Protein AF-A0A6A4HC72-F1 (afdb_monomer_lite)

Secondary structure (DSSP, 8-state):
-HHHHHHHHHHHHHHHHHHHHHHSTT-HHHHHHHHHHHHHHHHHHHHHHHHHHHHHHHHHHHHHHHHH---HHHHHHHHHHHHHHHHHHHHHHHHHTSTTTTTTHHHHHHHHHHHHHHHHHHHHHHHHHHHHHHHHHHHHH-TTS-----HHHHHHHHHHHHHHHHHHHHHHHHHHHHHHTSTT--TTHHHHHHHHHHHHHHHHHHHHHHHHHHHHHHHHHHHHHHHHHHHHHHHHTT-

Sequence (239 aa):
MMMITDCASLLLNVQYTALLQQSFGADEAIGTIINESKSDLWDMAENWANILSVLINDSIVAWRAWIIWKNKFSHYILLGLSIGNIVLNIGVSIAHSTPKGLESLGIWDWLSLSWSLGLNASVTGIIVIRAWKHHCTVKMLNLNGRSQRTMAERVFVVLIESSGIFCLFQFLNLVFNILEMQPGSLGSFIDIMYHITGQLLGYAPALHTICVFLLAHMLQIVTDMELSFHFSDFSQGAI

Organism: NCBI:txid1447944

Radius of gyration: 24.26 Å; chains: 1; bounding box: 63×43×73 Å

Structure (mmCIF, N/CA/C/O backbone):
data_AF-A0A6A4HC72-F1
#
_entry.id   AF-A0A6A4HC72-F1
#
loop_
_atom_site.group_PDB
_atom_site.id
_atom_site.type_symbol
_atom_site.label_atom_id
_atom_site.label_alt_id
_atom_site.label_comp_id
_atom_site.label_asym_id
_atom_site.label_entity_id
_atom_site.label_seq_id
_atom_site.pdbx_PDB_ins_code
_atom_site.Cartn_x
_atom_site.Cartn_y
_atom_site.Cartn_z
_atom_site.occupancy
_atom_site.B_iso_or_equiv
_atom_site.auth_seq_id
_atom_site.auth_comp_id
_atom_site.auth_asym_id
_atom_site.auth_atom_id
_atom_site.pdbx_PDB_model_num
ATOM 1 N N . MET A 1 1 ? 22.820 -3.166 3.611 1.00 38.56 1 MET A N 1
ATOM 2 C CA . MET A 1 1 ? 24.095 -2.714 3.012 1.00 38.56 1 MET A CA 1
ATOM 3 C C . MET A 1 1 ? 23.928 -2.452 1.514 1.00 38.56 1 MET A C 1
ATOM 5 O O . MET A 1 1 ? 24.228 -1.342 1.117 1.00 38.56 1 MET A O 1
ATOM 9 N N . MET A 1 2 ? 23.319 -3.370 0.743 1.00 39.84 2 MET A N 1
ATOM 10 C CA . MET A 1 2 ? 23.011 -3.192 -0.697 1.00 39.84 2 MET A CA 1
ATOM 11 C C . MET A 1 2 ? 22.098 -1.987 -1.028 1.00 39.84 2 MET A C 1
ATOM 13 O O . MET A 1 2 ? 22.424 -1.184 -1.886 1.00 39.84 2 MET A O 1
ATOM 17 N N . MET A 1 3 ? 21.033 -1.770 -0.247 1.00 42.56 3 MET A N 1
ATOM 18 C CA . MET A 1 3 ? 20.120 -0.621 -0.405 1.00 42.56 3 MET A CA 1
ATOM 19 C C . MET A 1 3 ? 20.809 0.749 -0.235 1.00 42.56 3 MET A C 1
ATOM 21 O O . MET A 1 3 ? 20.419 1.731 -0.851 1.00 42.56 3 MET A O 1
ATOM 25 N N . ILE A 1 4 ? 21.853 0.822 0.601 1.00 43.06 4 ILE A N 1
ATOM 26 C CA . ILE A 1 4 ? 22.626 2.060 0.789 1.00 43.06 4 ILE A CA 1
ATOM 27 C C . ILE A 1 4 ? 23.550 2.274 -0.409 1.00 43.06 4 ILE A C 1
ATOM 29 O O . ILE A 1 4 ? 23.693 3.404 -0.855 1.00 43.06 4 ILE A O 1
ATOM 33 N N . THR A 1 5 ? 24.143 1.208 -0.952 1.00 47.00 5 THR A N 1
ATOM 34 C CA . THR A 1 5 ? 24.951 1.284 -2.176 1.00 47.00 5 THR A CA 1
ATOM 35 C C . THR A 1 5 ? 24.122 1.631 -3.409 1.00 47.00 5 THR A C 1
ATOM 37 O O . THR A 1 5 ? 24.620 2.383 -4.238 1.00 47.00 5 THR A O 1
ATOM 40 N N . ASP A 1 6 ? 22.864 1.195 -3.501 1.00 47.91 6 ASP A N 1
ATOM 41 C CA . ASP A 1 6 ? 21.985 1.504 -4.639 1.00 47.91 6 ASP A CA 1
ATOM 42 C C . ASP A 1 6 ? 21.447 2.942 -4.561 1.00 47.91 6 ASP A C 1
ATOM 44 O O . ASP A 1 6 ? 21.524 3.693 -5.528 1.00 47.91 6 ASP A O 1
ATOM 48 N N . CYS A 1 7 ? 21.039 3.408 -3.374 1.00 45.72 7 CYS A N 1
ATOM 49 C CA . CYS A 1 7 ? 20.696 4.821 -3.171 1.00 45.72 7 CYS A CA 1
ATOM 50 C C . CYS A 1 7 ? 21.909 5.753 -3.339 1.00 45.72 7 CYS A C 1
ATOM 52 O O . CYS A 1 7 ? 21.781 6.852 -3.877 1.00 45.72 7 CYS A O 1
ATOM 54 N N . ALA A 1 8 ? 23.094 5.332 -2.886 1.00 48.69 8 ALA A N 1
ATOM 55 C CA . ALA A 1 8 ? 24.324 6.099 -3.065 1.00 48.69 8 ALA A CA 1
ATOM 56 C C . ALA A 1 8 ? 24.766 6.129 -4.531 1.00 48.69 8 ALA A C 1
ATOM 58 O O . ALA A 1 8 ? 25.228 7.168 -4.988 1.00 48.69 8 ALA A O 1
ATOM 59 N N . SER A 1 9 ? 24.599 5.036 -5.279 1.00 56.75 9 SER A N 1
ATOM 60 C CA . SER A 1 9 ? 24.886 5.011 -6.717 1.00 56.75 9 SER A CA 1
ATOM 61 C C . SER A 1 9 ? 23.862 5.810 -7.520 1.00 56.75 9 SER A C 1
ATOM 63 O O . SER A 1 9 ? 24.263 6.485 -8.462 1.00 56.75 9 SER A O 1
ATOM 65 N N . LEU A 1 10 ? 22.594 5.863 -7.097 1.00 58.06 10 LEU A N 1
ATOM 66 C CA . LEU A 1 10 ? 21.586 6.766 -7.663 1.00 58.06 10 LEU A CA 1
ATOM 67 C C . LEU A 1 10 ? 21.967 8.242 -7.437 1.00 58.06 10 LEU A C 1
ATOM 69 O O . LEU A 1 10 ? 21.999 9.026 -8.380 1.00 58.06 10 LEU A O 1
ATOM 73 N N . LEU A 1 11 ? 22.340 8.617 -6.207 1.00 58.19 11 LEU A N 1
ATOM 74 C CA . LEU A 1 11 ? 22.787 9.980 -5.876 1.00 58.19 11 LEU A CA 1
ATOM 75 C C . LEU A 1 11 ? 24.085 10.367 -6.596 1.00 58.19 11 LEU A C 1
ATOM 77 O O . LEU A 1 11 ? 24.199 11.488 -7.095 1.00 58.19 11 LEU A O 1
ATOM 81 N N . LEU A 1 12 ? 25.044 9.441 -6.677 1.00 63.41 12 LEU A N 1
ATOM 82 C CA . LEU A 1 12 ? 26.301 9.640 -7.398 1.00 63.41 12 LEU A CA 1
ATOM 83 C C . LEU A 1 12 ? 26.067 9.767 -8.905 1.00 63.41 12 LEU A C 1
ATOM 85 O O . LEU A 1 12 ? 26.669 10.641 -9.518 1.00 63.41 12 LEU A O 1
ATOM 89 N N . ASN A 1 13 ? 25.166 8.980 -9.498 1.00 60.97 13 ASN A N 1
ATOM 90 C CA . ASN A 1 13 ? 24.831 9.084 -10.920 1.00 60.97 13 ASN A CA 1
ATOM 91 C C . ASN A 1 13 ? 24.039 10.356 -11.251 1.00 60.97 13 ASN A C 1
ATOM 93 O O . ASN A 1 13 ? 24.294 10.982 -12.279 1.00 60.97 13 ASN A O 1
ATOM 97 N N . VAL A 1 14 ? 23.133 10.800 -10.374 1.00 61.72 14 VAL A N 1
ATOM 98 C CA . VAL A 1 14 ? 22.422 12.083 -10.530 1.00 61.72 14 VAL A CA 1
ATOM 99 C C . VAL A 1 14 ? 23.396 13.261 -10.437 1.00 61.72 14 VAL A C 1
ATOM 101 O O . VAL A 1 14 ? 23.340 14.174 -11.260 1.00 61.72 14 VAL A O 1
ATOM 104 N N . GLN A 1 15 ? 24.339 13.237 -9.488 1.00 67.50 15 GLN A N 1
ATOM 105 C CA . GLN A 1 15 ? 25.405 14.244 -9.437 1.00 67.50 15 GLN A CA 1
ATOM 106 C C . GLN A 1 15 ? 26.322 14.174 -10.661 1.00 67.50 15 GLN A C 1
ATOM 108 O O . GLN A 1 15 ? 26.663 15.211 -11.223 1.00 67.50 15 GLN A O 1
ATOM 113 N N . TYR A 1 16 ? 26.702 12.977 -11.104 1.00 65.38 16 TYR A N 1
ATOM 114 C CA . TYR A 1 16 ? 27.597 12.781 -12.243 1.00 65.38 16 TYR A CA 1
ATOM 115 C C . TYR A 1 16 ? 26.981 13.267 -13.564 1.00 65.38 16 TYR A C 1
ATOM 117 O O . TYR A 1 16 ? 27.631 13.990 -14.316 1.00 65.38 16 TYR A O 1
ATOM 125 N N . THR A 1 17 ? 25.705 12.963 -13.815 1.00 61.78 17 THR A N 1
ATOM 126 C CA . THR A 1 17 ? 24.967 13.449 -14.997 1.00 61.78 17 THR A CA 1
ATOM 127 C C . THR A 1 17 ? 24.719 14.958 -14.950 1.00 61.78 17 THR A C 1
ATOM 129 O O . THR A 1 17 ? 24.808 15.625 -15.983 1.00 61.78 17 THR A O 1
ATOM 132 N N . ALA A 1 18 ? 24.477 15.533 -13.766 1.00 64.81 18 ALA A N 1
ATOM 133 C CA . ALA A 1 18 ? 24.385 16.984 -13.592 1.00 64.81 18 ALA A CA 1
ATOM 134 C C . ALA A 1 18 ? 25.727 17.688 -13.875 1.00 64.81 18 ALA A C 1
ATOM 136 O O . ALA A 1 18 ? 25.746 18.728 -14.535 1.00 64.81 18 ALA A O 1
ATOM 137 N N . LEU A 1 19 ? 26.846 17.100 -13.435 1.00 64.69 19 LEU A N 1
ATOM 138 C CA . LEU A 1 19 ? 28.196 17.618 -13.680 1.00 64.69 19 LEU A CA 1
ATOM 139 C C . LEU A 1 19 ? 28.610 17.497 -15.154 1.00 64.69 19 LEU A C 1
ATOM 141 O O . LEU A 1 19 ? 29.154 18.452 -15.707 1.00 64.69 19 LEU A O 1
ATOM 145 N N . LEU A 1 20 ? 28.301 16.375 -15.813 1.00 62.91 20 LEU A N 1
ATOM 146 C CA . LEU A 1 20 ? 28.554 16.182 -17.247 1.00 62.91 20 LEU A CA 1
ATOM 147 C C . LEU A 1 20 ? 27.776 17.179 -18.113 1.00 62.91 20 LEU A C 1
ATOM 149 O O . LEU A 1 20 ? 28.329 17.737 -19.060 1.00 62.91 20 LEU A O 1
ATOM 153 N N . GLN A 1 21 ? 26.517 17.457 -17.763 1.00 63.50 21 GLN A N 1
ATOM 154 C CA . GLN A 1 21 ? 25.700 18.436 -18.483 1.00 63.50 21 GLN A CA 1
ATOM 155 C C . GLN A 1 21 ? 26.207 19.875 -18.307 1.00 63.50 21 GLN A C 1
ATOM 157 O O . GLN A 1 21 ? 26.033 20.701 -19.201 1.00 63.50 21 GLN A O 1
ATOM 162 N N . GLN A 1 22 ? 26.859 20.174 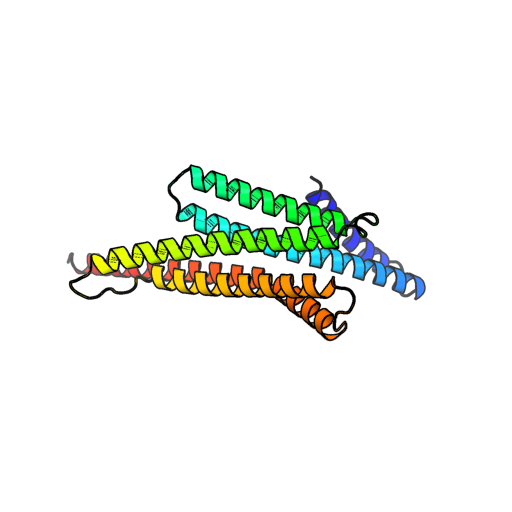-17.181 1.00 65.62 22 GLN A N 1
ATOM 163 C CA . GLN A 1 22 ? 27.477 21.475 -16.938 1.00 65.62 22 GLN A CA 1
ATOM 164 C C . GLN A 1 22 ? 28.832 21.631 -17.651 1.00 65.62 22 GLN A C 1
ATOM 166 O O . GLN A 1 22 ? 29.192 22.754 -18.005 1.00 65.62 22 GLN A O 1
ATOM 171 N N . SER A 1 23 ? 29.580 20.542 -17.883 1.00 63.31 23 SER A N 1
ATOM 172 C CA . SER A 1 23 ? 30.920 20.607 -18.490 1.00 63.31 23 SER A CA 1
ATOM 173 C C . SER A 1 23 ? 30.946 20.491 -20.019 1.00 63.31 23 SER A C 1
ATOM 175 O O . SER A 1 23 ? 31.864 21.029 -20.632 1.00 63.31 23 SER A O 1
ATOM 177 N N . PHE A 1 24 ? 29.981 19.806 -20.644 1.00 61.28 24 PHE A N 1
ATOM 178 C CA . PHE A 1 24 ? 30.022 19.445 -22.075 1.00 61.28 24 PHE A CA 1
ATOM 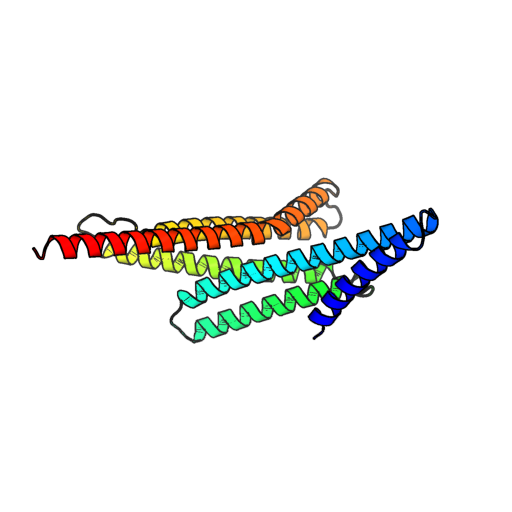179 C C . PHE A 1 24 ? 28.941 20.122 -22.928 1.00 61.28 24 PHE A C 1
ATOM 181 O O . PHE A 1 24 ? 28.318 19.468 -23.752 1.00 61.28 24 PHE A O 1
ATOM 188 N N . GLY A 1 25 ? 28.702 21.424 -22.742 1.00 59.44 25 GLY A N 1
ATOM 189 C CA . GLY A 1 25 ? 27.678 22.182 -23.477 1.00 59.44 25 GLY A CA 1
ATOM 190 C C . GLY A 1 25 ? 27.381 21.686 -24.909 1.00 59.44 25 GLY A C 1
ATOM 191 O O . GLY A 1 25 ? 28.233 21.775 -25.783 1.00 59.44 25 GLY A O 1
ATOM 192 N N . ALA A 1 26 ? 26.151 21.192 -25.098 1.00 57.03 26 ALA A N 1
ATOM 193 C CA . ALA A 1 26 ? 25.428 20.989 -26.360 1.00 57.03 26 ALA A CA 1
ATOM 194 C C . ALA A 1 26 ? 26.160 20.288 -27.530 1.00 57.03 26 ALA A C 1
ATOM 196 O O . ALA A 1 26 ? 26.021 20.722 -28.671 1.00 57.03 26 ALA A O 1
ATOM 197 N N . ASP A 1 27 ? 26.874 19.185 -27.291 1.00 68.62 27 ASP A N 1
ATOM 198 C CA . ASP A 1 27 ? 27.136 18.217 -28.369 1.00 68.62 27 ASP A CA 1
ATOM 199 C C . ASP A 1 27 ? 25.924 17.271 -28.493 1.00 68.62 27 ASP A C 1
ATOM 201 O O . ASP A 1 27 ? 25.535 16.645 -27.505 1.00 68.62 27 ASP A O 1
ATOM 205 N N . GLU A 1 28 ? 25.282 17.194 -29.665 1.00 65.56 28 GLU A N 1
ATOM 206 C CA . GLU A 1 28 ? 24.014 16.461 -29.862 1.00 65.56 28 GLU A CA 1
ATOM 207 C C . GLU A 1 28 ? 24.145 14.973 -29.513 1.00 65.56 28 GLU A C 1
ATOM 209 O O . GLU A 1 28 ? 23.268 14.420 -28.852 1.00 65.56 28 GLU A O 1
ATOM 214 N N . ALA A 1 29 ? 25.266 14.336 -29.868 1.00 64.75 29 ALA A N 1
ATOM 215 C CA . ALA A 1 29 ? 25.501 12.924 -29.565 1.00 64.75 29 ALA A CA 1
ATOM 216 C C . ALA A 1 29 ? 25.698 12.671 -28.058 1.00 64.75 29 ALA A C 1
ATOM 218 O O . ALA A 1 29 ? 25.216 11.675 -27.519 1.00 64.75 29 ALA A O 1
ATOM 219 N N . ILE A 1 30 ? 26.367 13.594 -27.360 1.00 65.06 30 ILE A N 1
ATOM 220 C CA . ILE A 1 30 ? 26.548 13.531 -25.902 1.00 65.06 30 ILE A CA 1
ATOM 221 C C . ILE A 1 30 ? 25.220 13.841 -25.200 1.00 65.06 30 ILE A C 1
ATOM 223 O O . ILE A 1 30 ? 24.887 13.210 -24.201 1.00 65.06 30 ILE A O 1
ATOM 227 N N . GLY A 1 31 ? 24.424 14.761 -25.752 1.00 66.50 31 GLY A N 1
ATOM 228 C CA . GLY A 1 31 ? 23.081 15.083 -25.279 1.00 66.50 31 GLY A CA 1
ATOM 229 C C . GLY A 1 31 ? 22.138 13.882 -25.317 1.00 66.50 31 GLY A C 1
ATOM 230 O O . GLY A 1 31 ? 21.431 13.647 -24.338 1.00 66.50 31 GLY A O 1
ATOM 231 N N . THR A 1 32 ? 22.164 13.083 -26.388 1.00 69.44 32 THR A N 1
ATOM 232 C CA . THR A 1 32 ? 21.356 11.855 -26.485 1.00 69.44 32 THR A CA 1
ATOM 233 C C . THR A 1 32 ? 21.766 10.824 -25.437 1.00 69.44 32 THR A C 1
ATOM 235 O O . THR A 1 32 ? 20.905 10.341 -24.709 1.00 69.44 32 THR A O 1
ATOM 238 N N . ILE A 1 33 ? 23.068 10.572 -25.268 1.00 69.62 33 ILE A N 1
ATOM 239 C CA . ILE A 1 33 ? 23.579 9.626 -24.257 1.00 69.62 33 ILE A CA 1
ATOM 240 C C . ILE A 1 33 ? 23.227 10.092 -22.835 1.00 69.62 33 ILE A C 1
ATOM 242 O O . ILE A 1 33 ? 22.828 9.290 -21.990 1.00 69.62 33 ILE A O 1
ATOM 246 N N . ILE A 1 34 ? 23.333 11.396 -22.554 1.00 68.75 34 ILE A N 1
ATOM 247 C CA . ILE A 1 34 ? 22.939 11.959 -21.256 1.00 68.75 34 ILE A CA 1
ATOM 248 C C . ILE A 1 34 ? 21.432 11.791 -21.031 1.00 68.75 34 ILE A C 1
ATOM 250 O O . ILE A 1 34 ? 21.029 11.431 -19.927 1.00 68.75 34 ILE A O 1
ATOM 254 N N . ASN A 1 35 ? 20.600 12.027 -22.045 1.00 71.50 35 ASN A N 1
ATOM 255 C CA . ASN A 1 35 ? 19.150 11.893 -21.917 1.00 71.50 35 ASN A CA 1
ATOM 256 C C . ASN A 1 35 ? 18.712 10.438 -21.709 1.00 71.50 35 ASN A C 1
ATOM 258 O O . ASN A 1 35 ? 17.892 10.204 -20.827 1.00 71.50 35 ASN A O 1
ATOM 262 N N . GLU A 1 36 ? 19.299 9.481 -22.433 1.00 72.25 36 GLU A N 1
ATOM 263 C CA . GLU A 1 36 ? 19.062 8.042 -22.226 1.00 72.25 36 GLU A CA 1
ATOM 264 C C . GLU A 1 36 ? 19.502 7.604 -20.820 1.00 72.25 36 GLU A C 1
ATOM 266 O O . GLU A 1 36 ? 18.748 6.973 -20.086 1.00 72.25 36 GLU A O 1
ATOM 271 N N . SER A 1 37 ? 20.682 8.044 -20.366 1.00 70.06 37 SER A N 1
ATOM 272 C CA . SER A 1 37 ? 21.125 7.745 -18.996 1.00 70.06 37 SER A CA 1
ATOM 273 C C . SER A 1 37 ? 20.208 8.353 -17.929 1.00 70.06 37 SER A C 1
ATOM 275 O O . SER A 1 37 ? 20.041 7.793 -16.849 1.00 70.06 37 SER A O 1
ATOM 277 N N . LYS A 1 38 ? 19.597 9.509 -18.216 1.00 68.94 38 LYS A N 1
ATOM 278 C CA . LYS A 1 38 ? 18.644 10.155 -17.314 1.00 68.94 38 LYS A CA 1
ATOM 279 C C . LYS A 1 38 ? 17.316 9.417 -17.273 1.00 68.94 38 LYS A C 1
ATOM 281 O O . LYS A 1 38 ? 16.787 9.290 -16.174 1.00 68.94 38 LYS A O 1
ATOM 286 N N . SER A 1 39 ? 16.778 8.966 -18.408 1.00 70.44 39 SER A N 1
ATOM 287 C CA . SER A 1 39 ? 15.533 8.188 -18.420 1.00 70.44 39 SER A CA 1
ATOM 288 C C . SER A 1 39 ? 15.679 6.913 -17.598 1.00 70.44 39 SER A C 1
ATOM 290 O O . SER A 1 39 ? 14.871 6.693 -16.704 1.00 70.44 39 SER A O 1
ATOM 292 N N . ASP A 1 40 ? 16.785 6.183 -17.761 1.00 69.69 40 ASP A N 1
ATOM 293 C CA . ASP A 1 40 ? 17.038 4.955 -16.996 1.00 69.69 40 ASP A CA 1
ATOM 294 C C . ASP A 1 40 ? 17.112 5.217 -15.479 1.00 69.69 40 ASP A C 1
ATOM 296 O O . ASP A 1 40 ? 16.620 4.434 -14.662 1.00 69.69 40 ASP A O 1
ATOM 300 N N . LEU A 1 41 ? 17.709 6.346 -15.076 1.00 68.69 41 LEU A N 1
ATOM 301 C CA . LEU A 1 41 ? 17.770 6.751 -13.668 1.00 68.69 41 LEU A CA 1
ATOM 302 C C . LEU A 1 41 ? 16.394 7.120 -13.105 1.00 68.69 41 LEU A C 1
ATOM 304 O O . LEU A 1 41 ? 16.118 6.811 -11.943 1.00 68.69 41 LEU A O 1
ATOM 308 N N . TRP A 1 42 ? 15.552 7.792 -13.892 1.00 72.12 42 TRP A N 1
ATOM 309 C CA . TRP A 1 42 ? 14.189 8.133 -13.485 1.00 72.12 42 TRP A CA 1
ATOM 310 C C . TRP A 1 42 ? 13.320 6.889 -13.346 1.00 72.12 42 TRP A C 1
ATOM 312 O O . TRP A 1 42 ? 12.651 6.760 -12.324 1.00 72.12 42 TRP A O 1
ATOM 322 N N . ASP A 1 43 ? 13.417 5.945 -14.280 1.00 68.94 43 ASP A N 1
ATOM 323 C CA . ASP A 1 43 ? 12.682 4.678 -14.230 1.00 68.94 43 ASP A CA 1
ATOM 324 C C . ASP A 1 43 ? 13.095 3.850 -13.005 1.00 68.94 43 ASP A C 1
ATOM 326 O O . ASP A 1 43 ? 12.257 3.316 -12.271 1.00 68.94 43 ASP A O 1
ATOM 330 N N . MET A 1 44 ? 14.398 3.812 -12.702 1.00 67.94 44 MET A N 1
ATOM 331 C CA . MET A 1 44 ? 14.904 3.169 -11.491 1.00 67.94 44 MET A CA 1
ATOM 332 C C . MET A 1 44 ? 14.376 3.861 -10.225 1.00 67.94 44 MET A C 1
ATOM 334 O O . MET A 1 44 ? 13.909 3.189 -9.302 1.00 67.94 44 MET A O 1
ATOM 338 N N . ALA A 1 45 ? 14.428 5.194 -10.164 1.00 68.75 45 ALA A N 1
ATOM 339 C CA . ALA A 1 45 ? 13.946 5.962 -9.017 1.00 68.75 45 ALA A CA 1
ATOM 340 C C . ALA A 1 45 ? 12.433 5.794 -8.797 1.00 68.75 45 ALA A C 1
ATOM 342 O O . ALA A 1 45 ? 11.999 5.622 -7.655 1.00 68.75 45 ALA A O 1
ATOM 343 N N . GLU A 1 46 ? 11.644 5.806 -9.871 1.00 71.00 46 GLU A N 1
ATOM 344 C CA . GLU A 1 46 ? 10.198 5.583 -9.846 1.00 71.00 46 GLU A CA 1
ATOM 345 C C . GLU A 1 46 ? 9.866 4.181 -9.328 1.00 71.00 46 GLU A C 1
ATOM 347 O O . GLU A 1 46 ? 9.059 4.038 -8.404 1.00 71.00 46 GLU A O 1
ATOM 352 N N . ASN A 1 47 ? 10.552 3.152 -9.832 1.00 70.75 47 ASN A N 1
ATOM 353 C CA . ASN A 1 47 ? 10.360 1.779 -9.373 1.00 70.75 47 ASN A CA 1
ATOM 354 C C . ASN A 1 47 ? 10.616 1.641 -7.860 1.00 70.75 47 ASN A C 1
ATOM 356 O O . ASN A 1 47 ? 9.787 1.112 -7.115 1.00 70.75 47 ASN A O 1
ATOM 360 N N . TRP A 1 48 ? 11.728 2.195 -7.366 1.00 71.81 48 TRP A N 1
ATOM 361 C CA . TRP A 1 48 ? 12.045 2.173 -5.935 1.00 71.81 48 TRP A CA 1
ATOM 362 C C . TRP A 1 48 ? 11.046 2.964 -5.087 1.00 71.81 48 TRP A C 1
ATOM 364 O O . TRP A 1 48 ? 10.663 2.503 -4.008 1.00 71.81 48 TRP A O 1
ATOM 374 N N . ALA A 1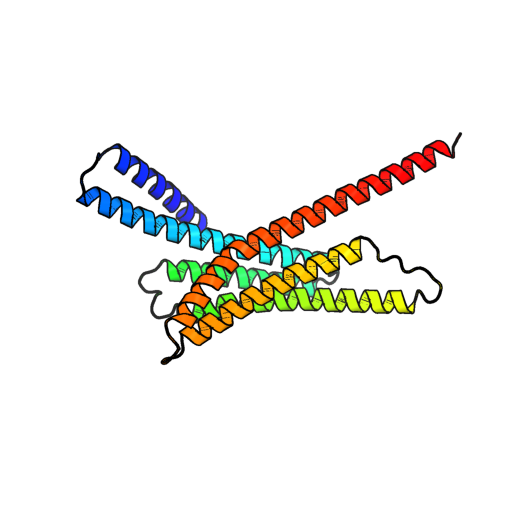 49 ? 10.602 4.131 -5.555 1.00 71.31 49 ALA A N 1
ATOM 375 C CA . ALA A 1 49 ? 9.595 4.930 -4.864 1.00 71.31 49 ALA A CA 1
ATOM 376 C C . ALA A 1 49 ? 8.261 4.175 -4.732 1.00 71.31 49 ALA A C 1
ATOM 378 O O . ALA A 1 49 ? 7.650 4.183 -3.656 1.00 71.31 49 ALA A O 1
ATOM 379 N N . ASN A 1 50 ? 7.847 3.464 -5.783 1.00 68.44 50 ASN A N 1
ATOM 380 C CA . ASN A 1 50 ? 6.645 2.631 -5.777 1.00 68.44 50 ASN A CA 1
ATOM 381 C C . ASN A 1 50 ? 6.770 1.478 -4.770 1.00 68.44 50 ASN A C 1
ATOM 383 O O . ASN A 1 50 ? 5.888 1.294 -3.927 1.00 68.44 50 ASN A O 1
ATOM 387 N N . ILE A 1 51 ? 7.899 0.764 -4.768 1.00 71.38 51 ILE A N 1
ATOM 388 C CA . ILE A 1 51 ? 8.155 -0.333 -3.821 1.00 71.38 51 ILE A CA 1
ATOM 389 C C . ILE A 1 51 ? 8.123 0.165 -2.374 1.00 71.38 51 ILE A C 1
ATOM 391 O O . ILE A 1 51 ? 7.460 -0.429 -1.524 1.00 71.38 51 ILE A O 1
ATOM 395 N N . LEU A 1 52 ? 8.813 1.268 -2.074 1.00 75.00 52 LEU A N 1
ATOM 396 C CA . LEU A 1 52 ? 8.826 1.839 -0.726 1.00 75.00 52 LEU A CA 1
ATOM 397 C C . LEU A 1 52 ? 7.422 2.250 -0.278 1.00 75.00 52 LEU A C 1
ATOM 399 O O . LEU A 1 52 ? 7.050 1.997 0.868 1.00 75.00 52 LEU A O 1
ATOM 403 N N . SER A 1 53 ? 6.626 2.821 -1.180 1.00 73.94 53 SER A N 1
ATOM 404 C CA . SER A 1 53 ? 5.241 3.209 -0.900 1.00 73.94 53 SER A CA 1
ATOM 405 C C . SER A 1 53 ? 4.370 1.996 -0.556 1.00 73.94 53 SER A C 1
ATOM 407 O O . SER A 1 53 ? 3.617 2.038 0.422 1.00 73.94 53 SER A O 1
ATOM 409 N N . VAL A 1 54 ? 4.520 0.887 -1.286 1.00 71.69 54 VAL A N 1
ATOM 410 C CA . VAL A 1 54 ? 3.838 -0.385 -0.986 1.00 71.69 54 VAL A CA 1
ATOM 411 C C . VAL A 1 54 ? 4.305 -0.965 0.354 1.00 71.69 54 VAL A C 1
ATOM 413 O O . VAL A 1 54 ? 3.477 -1.345 1.181 1.00 71.69 54 VAL A O 1
ATOM 416 N N . LEU A 1 55 ? 5.611 -0.973 0.635 1.00 75.38 55 LEU A N 1
ATOM 417 C CA . LEU A 1 55 ? 6.147 -1.493 1.900 1.00 75.38 55 LEU A CA 1
ATOM 418 C C . LEU A 1 55 ? 5.684 -0.685 3.117 1.00 75.38 55 LEU A C 1
ATOM 420 O O . LEU A 1 55 ? 5.366 -1.267 4.158 1.00 75.38 55 LEU A O 1
ATOM 424 N N . ILE A 1 56 ? 5.631 0.645 3.002 1.00 76.25 56 ILE A N 1
ATOM 425 C CA . ILE A 1 56 ? 5.115 1.527 4.056 1.00 76.25 56 ILE A CA 1
ATOM 426 C C . ILE A 1 56 ? 3.634 1.237 4.295 1.00 76.25 56 ILE A C 1
ATOM 428 O O . ILE A 1 56 ? 3.227 1.049 5.444 1.00 76.25 56 ILE A O 1
ATOM 432 N N . ASN A 1 57 ? 2.843 1.128 3.226 1.00 76.56 57 ASN A N 1
ATOM 433 C CA . ASN A 1 57 ? 1.433 0.768 3.318 1.00 76.56 57 ASN A CA 1
ATOM 434 C C . ASN A 1 57 ? 1.230 -0.575 4.040 1.00 76.56 57 ASN A C 1
ATOM 436 O O . ASN A 1 57 ? 0.475 -0.651 5.014 1.00 76.56 57 ASN A O 1
ATOM 440 N N . ASP A 1 58 ? 1.959 -1.611 3.634 1.00 73.94 58 ASP A N 1
ATOM 441 C CA . ASP A 1 58 ? 1.833 -2.956 4.202 1.00 73.94 58 ASP A CA 1
ATOM 442 C C . ASP A 1 58 ? 2.316 -2.993 5.665 1.00 73.94 58 ASP A C 1
ATOM 444 O O . ASP A 1 58 ? 1.751 -3.696 6.508 1.00 73.94 58 ASP A O 1
ATOM 448 N N . SER A 1 59 ? 3.295 -2.154 6.017 1.00 78.31 59 SER A N 1
ATOM 449 C CA . SER A 1 59 ? 3.745 -1.958 7.401 1.00 78.31 59 SER A CA 1
ATOM 450 C C . SER A 1 59 ? 2.672 -1.295 8.270 1.00 78.31 59 SER A C 1
ATOM 452 O O . SER A 1 59 ? 2.453 -1.717 9.407 1.00 78.31 59 SER A O 1
ATOM 454 N N . ILE A 1 60 ? 1.944 -0.305 7.741 1.00 77.19 60 ILE A N 1
ATOM 455 C CA . ILE A 1 60 ? 0.805 0.326 8.431 1.00 77.19 60 ILE A CA 1
ATOM 456 C C . ILE A 1 60 ? -0.321 -0.691 8.633 1.00 77.19 60 ILE A C 1
ATOM 458 O O . ILE A 1 60 ? -0.944 -0.741 9.694 1.00 77.19 60 ILE A O 1
ATOM 462 N N . VAL A 1 61 ? -0.597 -1.535 7.637 1.00 73.69 61 VAL A N 1
ATOM 463 C CA . VAL A 1 61 ? -1.565 -2.641 7.741 1.00 73.69 61 VAL A CA 1
ATOM 464 C C . VAL A 1 61 ? -1.159 -3.613 8.855 1.00 73.69 61 VAL A C 1
ATOM 466 O O . VAL A 1 61 ? -1.976 -3.924 9.728 1.00 73.69 61 VAL A O 1
ATOM 469 N N . ALA A 1 62 ? 0.107 -4.028 8.885 1.00 74.62 62 ALA A N 1
ATOM 470 C CA . ALA A 1 62 ? 0.635 -4.928 9.904 1.00 74.62 62 ALA A CA 1
ATOM 471 C C . ALA A 1 62 ? 0.579 -4.318 11.314 1.00 74.62 62 ALA A C 1
ATOM 473 O O . ALA A 1 62 ? 0.133 -4.971 12.263 1.00 74.62 62 ALA A O 1
ATOM 474 N N . TRP A 1 63 ? 0.951 -3.044 11.449 1.00 78.12 63 TRP A N 1
ATOM 475 C CA . TRP A 1 63 ? 0.867 -2.296 12.703 1.00 78.12 63 TRP A CA 1
ATOM 476 C C . TRP A 1 63 ? -0.568 -2.228 13.246 1.00 78.12 63 TRP A C 1
ATOM 478 O O . TRP A 1 63 ? -0.797 -2.454 14.437 1.00 78.12 63 TRP A O 1
ATOM 488 N N . ARG A 1 64 ? -1.563 -2.014 12.375 1.00 70.38 64 ARG A N 1
ATOM 489 C CA . ARG A 1 64 ? -2.986 -2.004 12.766 1.00 70.38 64 ARG A CA 1
ATOM 490 C C . ARG A 1 64 ? -3.425 -3.335 13.372 1.00 70.38 64 ARG A C 1
ATOM 492 O O . ARG A 1 64 ? -4.073 -3.365 14.419 1.00 70.38 64 ARG A O 1
ATOM 499 N N . ALA A 1 65 ? -3.051 -4.445 12.745 1.00 70.81 65 ALA A N 1
ATOM 500 C CA . ALA A 1 65 ? -3.372 -5.772 13.260 1.00 70.81 65 ALA A CA 1
ATOM 501 C C . ALA A 1 65 ? -2.626 -6.086 14.565 1.00 70.81 65 ALA A C 1
ATOM 503 O O . ALA A 1 65 ? -3.196 -6.700 15.472 1.00 70.81 65 ALA A O 1
ATOM 504 N N . TRP A 1 66 ? -1.388 -5.599 14.691 1.00 78.06 66 TRP A N 1
ATOM 505 C CA . TRP A 1 66 ? -0.571 -5.740 15.893 1.00 78.06 66 TRP A CA 1
ATOM 506 C C . TRP A 1 66 ? -1.240 -5.136 17.131 1.00 78.06 66 TRP A C 1
ATOM 508 O O . TRP A 1 66 ? -1.255 -5.774 18.183 1.00 78.06 66 TRP A O 1
ATOM 518 N N . ILE A 1 67 ? -1.829 -3.941 17.005 1.00 71.56 67 ILE A N 1
ATOM 519 C CA . ILE A 1 67 ? -2.528 -3.253 18.105 1.00 71.56 67 ILE A CA 1
ATOM 520 C C . ILE A 1 67 ? -3.791 -4.015 18.536 1.00 71.56 67 ILE A C 1
ATOM 522 O O . ILE A 1 67 ? -4.108 -4.092 19.723 1.00 71.56 67 ILE A O 1
ATOM 526 N N . ILE A 1 68 ? -4.522 -4.599 17.583 1.00 70.62 68 ILE A N 1
ATOM 527 C CA . ILE A 1 68 ? -5.797 -5.286 17.848 1.00 70.62 68 ILE A CA 1
ATOM 528 C C . ILE A 1 68 ? -5.578 -6.665 18.495 1.00 70.62 68 ILE A C 1
ATOM 530 O O . ILE A 1 68 ? -6.449 -7.185 19.209 1.00 70.62 68 ILE A O 1
ATOM 534 N N . TRP A 1 69 ? -4.439 -7.305 18.240 1.00 74.44 69 TRP A N 1
ATOM 535 C CA . TRP A 1 69 ? -4.146 -8.638 18.752 1.00 74.44 69 TRP A CA 1
ATOM 536 C C . TRP A 1 69 ? -3.356 -8.601 20.057 1.00 74.44 69 TRP A C 1
ATOM 538 O O . TRP A 1 69 ? -2.260 -8.071 20.144 1.00 74.44 69 TRP A O 1
ATOM 548 N N . LYS A 1 70 ? -3.910 -9.253 21.086 1.00 73.25 70 LYS A N 1
ATOM 549 C CA . LYS A 1 70 ? -3.240 -9.463 22.380 1.00 73.25 70 LYS A CA 1
ATOM 550 C C . LYS A 1 70 ? -2.449 -10.780 22.452 1.00 73.25 70 LYS A C 1
ATOM 552 O O . LYS A 1 70 ? -1.748 -11.009 23.430 1.00 73.25 70 LYS A O 1
ATOM 557 N N . ASN A 1 71 ? -2.589 -11.669 21.462 1.00 81.06 71 ASN A N 1
ATOM 558 C CA . ASN A 1 71 ? -1.971 -12.998 21.478 1.00 81.06 71 ASN A CA 1
ATOM 559 C C . ASN A 1 71 ? -0.618 -12.999 20.750 1.00 81.06 71 ASN A C 1
ATOM 561 O O . ASN A 1 71 ? -0.562 -12.672 19.566 1.00 81.06 71 ASN A O 1
ATOM 565 N N . LYS A 1 72 ? 0.426 -13.479 21.438 1.00 78.56 72 LYS A N 1
ATOM 566 C CA . LYS A 1 72 ? 1.805 -13.580 20.936 1.00 78.56 72 LYS A CA 1
ATOM 567 C C . LYS A 1 72 ? 1.922 -14.395 19.642 1.00 78.56 72 LYS A C 1
ATOM 569 O O . LYS A 1 72 ? 2.728 -14.058 18.787 1.00 78.56 72 LYS A O 1
ATOM 574 N N . PHE A 1 73 ? 1.109 -15.441 19.462 1.00 74.81 73 PHE A N 1
ATOM 575 C CA . PHE A 1 73 ? 1.153 -16.270 18.246 1.00 74.81 73 PHE A CA 1
ATOM 576 C C . PHE A 1 73 ? 0.785 -15.480 16.983 1.00 74.81 73 PHE A C 1
ATOM 578 O O . PHE A 1 73 ? 1.426 -15.609 15.943 1.00 74.81 73 PHE A O 1
ATOM 585 N N . SER A 1 74 ? -0.219 -14.611 17.084 1.00 74.81 74 SER A N 1
ATOM 586 C CA . SER A 1 74 ? -0.668 -13.804 15.952 1.00 74.81 74 SER A CA 1
ATOM 587 C C . SER A 1 74 ? 0.344 -12.707 15.598 1.00 74.81 74 SER A C 1
ATOM 589 O O . SER A 1 74 ? 0.470 -12.360 14.427 1.00 74.81 74 SER A O 1
ATOM 591 N N . HIS A 1 75 ? 1.121 -12.227 16.578 1.00 77.25 75 HIS A N 1
ATOM 592 C CA . HIS A 1 75 ? 2.268 -11.342 16.341 1.00 77.25 75 HIS A CA 1
ATOM 593 C C . HIS A 1 75 ? 3.375 -12.028 15.533 1.00 77.25 75 HIS A C 1
ATOM 595 O O . HIS A 1 75 ? 3.891 -11.422 14.600 1.00 77.25 75 HIS A O 1
ATOM 601 N N . TYR A 1 76 ? 3.701 -13.294 15.824 1.00 78.44 76 TYR A N 1
ATOM 602 C CA . TYR A 1 76 ? 4.693 -14.048 15.043 1.00 78.44 76 TYR A CA 1
ATOM 603 C C . TYR A 1 76 ? 4.241 -14.311 13.603 1.00 78.44 76 TYR A C 1
ATOM 605 O O . TYR A 1 76 ? 5.050 -14.183 12.687 1.00 78.44 76 TYR A O 1
ATOM 613 N N . ILE A 1 77 ? 2.959 -14.631 13.389 1.00 77.06 77 ILE A N 1
ATOM 614 C CA . ILE A 1 77 ? 2.403 -14.790 12.035 1.00 77.06 77 ILE A CA 1
ATOM 615 C C . ILE A 1 77 ? 2.499 -13.473 11.259 1.00 77.06 77 ILE A C 1
ATOM 617 O O . ILE A 1 77 ? 3.006 -13.473 10.143 1.00 77.06 77 ILE A O 1
ATOM 621 N N . LEU A 1 78 ? 2.070 -12.354 11.853 1.00 76.56 78 LEU A N 1
ATOM 622 C CA . LEU A 1 78 ? 2.192 -11.023 11.243 1.00 76.56 78 LEU A CA 1
ATOM 623 C C . LEU A 1 78 ? 3.633 -10.691 10.879 1.00 76.56 78 LEU A C 1
ATOM 625 O O . LEU A 1 78 ? 3.896 -10.251 9.768 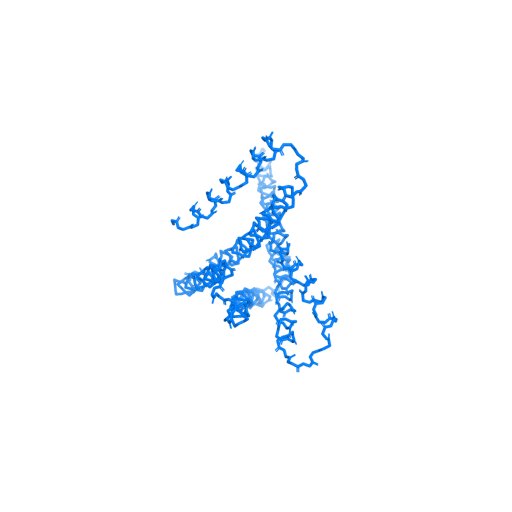1.00 76.56 78 LEU A O 1
ATOM 629 N N . LEU A 1 79 ? 4.561 -10.933 11.803 1.00 79.00 79 LEU A N 1
ATOM 630 C CA . LEU A 1 79 ? 5.973 -10.660 11.586 1.00 79.00 79 LEU A CA 1
ATOM 631 C C . LEU A 1 79 ? 6.527 -11.493 10.423 1.00 79.00 79 LEU A C 1
ATOM 633 O O . LEU A 1 79 ? 7.188 -10.945 9.546 1.00 79.00 79 LEU A O 1
ATOM 637 N N . GLY A 1 80 ? 6.228 -12.794 10.384 1.00 76.62 80 GLY A N 1
ATOM 638 C CA . GLY A 1 80 ? 6.654 -13.673 9.292 1.00 76.62 80 GLY A CA 1
ATOM 639 C C . GLY A 1 80 ? 6.079 -13.246 7.942 1.00 76.62 80 GLY A C 1
ATOM 640 O O . GLY A 1 80 ? 6.798 -13.202 6.946 1.00 76.62 80 GLY A O 1
ATOM 641 N N . LEU A 1 81 ? 4.806 -12.858 7.924 1.00 75.31 81 LEU A N 1
ATOM 642 C CA . LEU A 1 81 ? 4.118 -12.353 6.740 1.00 75.31 81 LEU A CA 1
ATOM 643 C C . LEU A 1 81 ? 4.724 -11.032 6.232 1.00 75.31 81 LEU A C 1
ATOM 645 O O . LEU A 1 81 ? 5.020 -10.922 5.042 1.00 75.31 81 LEU A O 1
ATOM 649 N N . SER A 1 82 ? 4.984 -10.066 7.119 1.00 75.50 82 SER A N 1
ATOM 650 C CA . SER A 1 82 ? 5.633 -8.794 6.772 1.00 75.50 82 SER A CA 1
ATOM 651 C C . SER A 1 82 ? 7.068 -8.987 6.282 1.00 75.50 82 SER A C 1
ATOM 653 O O . SER A 1 82 ? 7.459 -8.370 5.295 1.00 75.50 82 SER A O 1
ATOM 655 N N . ILE A 1 83 ? 7.847 -9.868 6.919 1.00 78.56 83 ILE A N 1
ATOM 656 C CA . ILE A 1 83 ? 9.211 -10.191 6.473 1.00 78.56 83 ILE A CA 1
ATOM 657 C C . ILE A 1 83 ? 9.178 -10.843 5.090 1.00 78.56 83 ILE A C 1
ATOM 659 O O . ILE A 1 83 ? 9.934 -10.433 4.213 1.00 78.56 83 ILE A O 1
ATOM 663 N N . GLY A 1 84 ? 8.285 -11.813 4.868 1.00 74.62 84 GLY A N 1
ATOM 664 C CA . GLY A 1 84 ? 8.121 -12.454 3.562 1.00 74.62 84 GLY A CA 1
ATOM 665 C C . GLY A 1 84 ? 7.793 -11.445 2.463 1.00 74.62 84 GLY A C 1
ATOM 666 O O . GLY A 1 84 ? 8.389 -11.485 1.391 1.00 74.62 84 GLY A O 1
ATOM 667 N N . ASN A 1 85 ? 6.924 -10.478 2.761 1.00 76.56 85 ASN A N 1
ATOM 668 C CA . ASN A 1 85 ? 6.582 -9.407 1.831 1.00 76.56 85 ASN A CA 1
ATOM 669 C C . ASN A 1 85 ? 7.777 -8.517 1.475 1.00 76.56 85 ASN A C 1
ATOM 671 O O . ASN A 1 85 ? 8.000 -8.221 0.305 1.00 76.56 85 ASN A O 1
ATOM 675 N N . ILE A 1 86 ? 8.564 -8.115 2.477 1.00 77.06 86 ILE A N 1
ATOM 676 C CA . ILE A 1 86 ? 9.772 -7.306 2.274 1.00 77.06 86 ILE A CA 1
ATOM 677 C C . ILE A 1 86 ? 10.771 -8.063 1.394 1.00 77.06 86 ILE A C 1
ATOM 679 O O . ILE A 1 86 ? 11.293 -7.504 0.433 1.00 77.06 86 ILE A O 1
ATOM 683 N N . VAL A 1 87 ? 11.009 -9.342 1.691 1.00 79.56 87 VAL A N 1
ATOM 684 C CA . VAL A 1 87 ? 11.949 -10.180 0.935 1.00 79.56 87 VAL A CA 1
ATOM 685 C C . VAL A 1 87 ? 11.509 -10.342 -0.520 1.00 79.56 87 VAL A C 1
ATOM 687 O O . VAL A 1 87 ? 12.343 -10.205 -1.412 1.00 79.56 87 VAL A O 1
ATOM 690 N N . LEU A 1 88 ? 10.219 -10.585 -0.773 1.00 77.31 88 LEU A N 1
ATOM 691 C CA . LEU A 1 88 ? 9.692 -10.746 -2.132 1.00 77.31 88 LEU A CA 1
ATOM 692 C C . LEU A 1 88 ? 9.776 -9.449 -2.946 1.00 77.31 88 LEU A C 1
ATOM 694 O O . LEU A 1 88 ? 10.284 -9.479 -4.063 1.00 77.31 88 LEU A O 1
ATOM 698 N N . ASN A 1 89 ? 9.353 -8.314 -2.382 1.00 73.56 89 ASN A N 1
ATOM 699 C CA . ASN A 1 89 ? 9.405 -7.022 -3.079 1.00 73.56 89 ASN A CA 1
ATOM 700 C C . ASN A 1 89 ? 10.848 -6.593 -3.395 1.00 73.56 89 ASN A C 1
ATOM 702 O O . ASN A 1 89 ? 11.136 -6.119 -4.492 1.00 73.56 89 ASN A O 1
ATOM 706 N N . ILE A 1 90 ? 11.783 -6.805 -2.461 1.00 74.88 90 ILE A N 1
ATOM 707 C CA . ILE A 1 90 ? 13.206 -6.515 -2.696 1.00 74.88 90 ILE A CA 1
ATOM 708 C C . ILE A 1 90 ? 13.789 -7.469 -3.746 1.00 74.88 90 ILE A C 1
ATOM 710 O O . ILE A 1 90 ? 14.528 -7.030 -4.625 1.00 74.88 90 ILE A O 1
ATOM 714 N N . GLY A 1 91 ? 13.458 -8.761 -3.675 1.00 73.25 91 GLY A N 1
ATOM 715 C CA . GLY A 1 91 ? 13.938 -9.764 -4.627 1.00 73.25 91 GLY A CA 1
ATOM 716 C C . GLY A 1 91 ? 13.529 -9.457 -6.068 1.00 73.25 91 GLY A C 1
ATOM 717 O O . GLY A 1 91 ? 14.366 -9.538 -6.965 1.00 73.25 91 GLY A O 1
ATOM 718 N N . VAL A 1 92 ? 12.279 -9.034 -6.274 1.00 71.00 92 VAL A N 1
ATOM 719 C CA . VAL A 1 92 ? 11.763 -8.604 -7.584 1.00 71.00 92 VAL A CA 1
ATOM 720 C C . VAL A 1 92 ? 12.499 -7.370 -8.106 1.00 71.00 92 VAL A C 1
ATOM 722 O O . VAL A 1 92 ? 12.949 -7.366 -9.248 1.00 71.00 92 VAL A O 1
ATOM 725 N N . SER A 1 93 ? 12.706 -6.357 -7.261 1.00 69.25 93 SER A N 1
A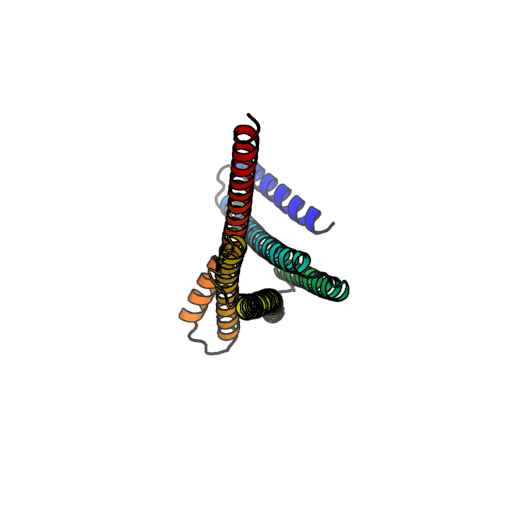TOM 726 C CA . SER A 1 93 ? 13.418 -5.127 -7.645 1.00 69.25 93 SER A CA 1
ATOM 727 C C . SER A 1 93 ? 14.849 -5.391 -8.124 1.00 69.25 93 SER A C 1
ATOM 729 O O . SER A 1 93 ? 15.312 -4.851 -9.134 1.00 69.25 93 SER A O 1
ATOM 731 N N . ILE A 1 94 ? 15.549 -6.286 -7.423 1.00 70.44 94 ILE A N 1
ATOM 732 C CA . ILE A 1 94 ? 16.905 -6.703 -7.790 1.00 70.44 94 ILE A CA 1
ATOM 733 C C . ILE A 1 94 ? 16.884 -7.465 -9.119 1.00 70.44 94 ILE A C 1
ATOM 735 O O . ILE A 1 94 ? 17.739 -7.226 -9.971 1.00 70.44 94 ILE A O 1
ATOM 739 N N . ALA A 1 95 ? 15.906 -8.353 -9.322 1.00 67.62 95 ALA A N 1
ATOM 740 C CA . ALA A 1 95 ? 15.764 -9.092 -10.573 1.00 67.62 95 ALA A CA 1
ATOM 741 C C . ALA A 1 95 ? 15.537 -8.151 -11.769 1.00 67.62 95 ALA A C 1
ATOM 743 O O . ALA A 1 95 ? 16.184 -8.334 -12.801 1.00 67.62 95 ALA A O 1
ATOM 744 N N . HIS A 1 96 ? 14.714 -7.110 -11.598 1.00 64.56 96 HIS A N 1
ATOM 745 C CA . HIS A 1 96 ? 14.452 -6.078 -12.611 1.00 64.56 96 HIS A CA 1
ATOM 746 C C . HIS A 1 96 ? 15.711 -5.278 -12.991 1.00 64.56 96 HIS A C 1
ATOM 748 O O . HIS A 1 96 ? 15.856 -4.837 -14.125 1.00 64.56 96 HIS A O 1
ATOM 754 N N . SER A 1 97 ? 16.657 -5.144 -12.057 1.00 63.19 97 SER A N 1
ATOM 755 C CA . SER A 1 97 ? 17.902 -4.387 -12.242 1.00 63.19 97 SER A CA 1
ATOM 756 C C . SER A 1 97 ? 19.034 -5.209 -12.883 1.00 63.19 97 SER A C 1
ATOM 758 O O . SER A 1 97 ? 20.137 -4.698 -13.078 1.00 63.19 97 SER A O 1
ATOM 760 N N . THR A 1 98 ? 18.809 -6.494 -13.194 1.00 61.88 98 THR A N 1
ATOM 761 C CA . THR A 1 98 ? 19.838 -7.374 -13.774 1.00 61.88 98 THR A CA 1
ATOM 762 C C . THR A 1 98 ? 19.476 -7.834 -15.191 1.00 61.88 98 THR A C 1
ATOM 764 O O . THR A 1 98 ? 18.397 -8.386 -15.398 1.00 61.88 98 THR A O 1
ATOM 767 N N . PRO A 1 99 ? 20.394 -7.743 -16.176 1.00 54.59 99 PRO A N 1
ATOM 768 C CA . PRO A 1 99 ? 20.104 -8.095 -17.573 1.00 54.59 99 PRO A CA 1
ATOM 769 C C . PRO A 1 99 ? 19.792 -9.586 -17.807 1.00 54.59 99 PRO A C 1
ATOM 771 O O . PRO A 1 99 ? 19.287 -9.948 -18.863 1.00 54.59 99 PRO A O 1
ATOM 774 N N . LYS A 1 100 ? 20.068 -10.463 -16.828 1.00 50.31 100 LYS A N 1
ATOM 775 C CA . LYS A 1 100 ? 19.706 -11.895 -16.854 1.00 50.31 100 LYS A CA 1
ATOM 776 C C . LYS A 1 100 ? 18.372 -12.210 -16.162 1.00 50.31 100 LYS A C 1
ATOM 778 O O . LYS A 1 100 ? 17.935 -13.354 -16.214 1.00 50.31 100 LYS A O 1
ATOM 783 N N . GLY A 1 101 ? 17.748 -11.235 -15.500 1.00 50.25 101 GLY A N 1
ATOM 784 C CA . GLY A 1 101 ? 16.462 -11.413 -14.824 1.00 50.25 101 GLY A CA 1
ATOM 785 C C . GLY A 1 101 ? 15.288 -11.533 -15.796 1.00 50.25 101 GLY A C 1
ATOM 786 O O . GLY A 1 101 ? 14.330 -12.237 -15.484 1.00 50.25 101 GLY A O 1
ATOM 787 N N . LEU A 1 102 ? 15.396 -10.922 -16.987 1.00 50.09 102 LEU A N 1
ATOM 788 C CA . LEU A 1 102 ? 14.283 -10.700 -17.919 1.00 50.09 102 LEU A CA 1
ATOM 789 C C . LEU A 1 102 ? 13.512 -11.957 -18.358 1.00 50.09 102 LEU A C 1
ATOM 791 O O . LEU A 1 102 ? 12.308 -11.865 -18.568 1.00 50.09 102 LEU A O 1
ATOM 795 N N . GLU A 1 103 ? 14.139 -13.135 -18.440 1.00 49.59 103 GLU A N 1
ATOM 796 C CA . GLU A 1 103 ? 13.438 -14.363 -18.867 1.00 49.59 103 GLU A CA 1
ATOM 797 C C . GLU A 1 103 ? 12.549 -14.986 -17.771 1.00 49.59 103 GLU A C 1
ATOM 799 O O . GLU A 1 103 ? 11.692 -15.816 -18.068 1.00 49.59 103 GLU A O 1
ATOM 804 N N . SER A 1 104 ? 12.709 -14.581 -16.504 1.00 51.03 104 SER A N 1
ATOM 805 C CA . SER A 1 104 ? 11.948 -15.109 -15.358 1.00 51.03 104 SER A CA 1
ATOM 806 C C . SER A 1 104 ? 11.021 -14.074 -14.700 1.00 51.03 104 SER A C 1
ATOM 808 O O . SER A 1 104 ? 10.297 -14.444 -13.770 1.00 51.03 104 SER A O 1
ATOM 810 N N . LEU A 1 105 ? 11.036 -12.806 -15.137 1.00 56.75 105 LEU A N 1
ATOM 811 C CA . LEU A 1 105 ? 10.399 -11.681 -14.428 1.00 56.75 105 LEU A CA 1
ATOM 812 C C . LEU A 1 105 ? 8.890 -11.828 -14.273 1.00 56.75 105 LEU A C 1
ATOM 814 O O . LEU A 1 105 ? 8.382 -11.639 -13.170 1.00 56.75 105 LEU A O 1
ATOM 818 N N . GLY A 1 106 ? 8.200 -12.280 -15.326 1.00 61.41 106 GLY A N 1
ATOM 819 C CA . GLY A 1 106 ? 6.744 -12.392 -15.295 1.00 61.41 106 GLY A CA 1
ATOM 820 C C . GLY A 1 106 ? 6.253 -13.193 -14.091 1.00 61.41 106 GLY A C 1
ATOM 821 O O . GLY A 1 106 ? 5.314 -12.776 -13.423 1.00 61.41 106 GLY A O 1
ATOM 822 N N . ILE A 1 107 ? 6.944 -14.288 -13.737 1.00 65.88 107 ILE A N 1
ATOM 823 C CA . ILE A 1 107 ? 6.521 -15.158 -12.635 1.00 65.88 107 ILE A CA 1
ATOM 824 C C . ILE A 1 107 ? 6.683 -14.493 -11.260 1.00 65.88 107 ILE A C 1
ATOM 826 O O . ILE A 1 107 ? 5.857 -14.677 -10.367 1.00 65.88 107 ILE A O 1
ATOM 830 N N . TRP A 1 108 ? 7.755 -13.731 -11.072 1.00 65.69 108 TRP A N 1
ATOM 831 C CA . TRP A 1 108 ? 8.062 -13.105 -9.787 1.00 65.69 108 TRP A CA 1
ATOM 832 C C . TRP A 1 108 ? 7.237 -11.839 -9.544 1.00 65.69 108 TRP A C 1
ATOM 834 O O . TRP A 1 108 ? 6.840 -11.587 -8.402 1.00 65.69 108 TRP A O 1
ATOM 844 N N . ASP A 1 109 ? 6.908 -11.103 -10.604 1.00 66.00 109 ASP A N 1
ATOM 845 C CA . ASP A 1 109 ? 6.068 -9.907 -10.534 1.00 66.00 109 ASP A CA 1
ATOM 846 C C . ASP A 1 109 ? 4.650 -10.264 -10.065 1.00 66.00 109 ASP A C 1
ATOM 848 O O . ASP A 1 109 ? 4.174 -9.710 -9.069 1.00 66.00 109 ASP A O 1
ATOM 852 N N . TRP A 1 110 ? 4.003 -11.274 -10.669 1.00 69.12 110 TRP A N 1
ATOM 853 C CA . TRP A 1 110 ? 2.669 -11.696 -10.214 1.00 69.12 110 TRP A CA 1
ATOM 854 C C . TRP A 1 110 ? 2.705 -12.321 -8.819 1.00 69.12 110 TRP A C 1
ATOM 856 O O . TRP A 1 110 ? 1.759 -12.142 -8.049 1.00 69.12 110 TRP A O 1
ATOM 866 N N . LEU A 1 111 ? 3.776 -13.042 -8.466 1.00 73.06 111 LEU A N 1
ATOM 867 C CA . LEU A 1 111 ? 3.902 -13.691 -7.162 1.00 73.06 111 LEU A CA 1
ATOM 868 C C . LEU A 1 111 ? 4.047 -12.659 -6.037 1.00 73.06 111 LEU A C 1
ATOM 870 O O . LEU A 1 111 ? 3.389 -12.789 -5.004 1.00 73.06 111 LEU A O 1
ATOM 874 N N . SER A 1 112 ? 4.867 -11.623 -6.236 1.00 70.62 112 SER A N 1
ATOM 875 C CA . SER A 1 112 ? 5.036 -10.542 -5.256 1.00 70.62 112 SER A CA 1
ATOM 876 C C . SER A 1 112 ? 3.750 -9.735 -5.076 1.00 70.62 112 SER A C 1
ATOM 878 O O . SER A 1 112 ? 3.319 -9.511 -3.940 1.00 70.62 112 SER A O 1
ATOM 880 N N . LEU A 1 113 ? 3.073 -9.408 -6.182 1.00 70.25 113 LEU A N 1
ATOM 881 C CA . LEU A 1 113 ? 1.792 -8.709 -6.178 1.00 70.25 113 LEU A CA 1
ATOM 882 C C . LEU A 1 113 ? 0.702 -9.545 -5.490 1.00 70.25 113 LEU A C 1
ATOM 884 O O . LEU A 1 113 ? -0.023 -9.042 -4.633 1.00 70.25 113 LEU A O 1
ATOM 888 N N . SER A 1 114 ? 0.624 -10.841 -5.806 1.00 73.38 114 SER A N 1
ATOM 889 C CA . SER A 1 114 ? -0.328 -11.780 -5.195 1.00 73.38 114 SER A CA 1
ATOM 890 C C . SER A 1 114 ? -0.077 -11.962 -3.703 1.00 73.38 114 SER A C 1
ATOM 892 O O . SER A 1 114 ? -1.026 -12.072 -2.925 1.00 73.38 114 SER A O 1
ATOM 894 N N . TRP A 1 115 ? 1.190 -11.982 -3.284 1.00 77.12 115 TRP A N 1
ATOM 895 C CA . TRP A 1 115 ? 1.554 -12.093 -1.877 1.00 77.12 115 TRP A CA 1
ATOM 896 C C . TRP A 1 115 ? 1.159 -10.835 -1.098 1.00 77.12 115 TRP A C 1
ATOM 898 O O . TRP A 1 115 ? 0.457 -10.953 -0.094 1.00 77.12 115 TRP A O 1
ATOM 908 N N . SER A 1 116 ? 1.519 -9.638 -1.580 1.00 73.44 116 SER A N 1
ATOM 909 C CA . SER A 1 116 ? 1.122 -8.363 -0.951 1.00 73.44 116 SER A CA 1
ATOM 910 C C . SER A 1 116 ? -0.404 -8.221 -0.884 1.00 73.44 116 SER A C 1
ATOM 912 O O . SER A 1 116 ? -0.955 -7.897 0.172 1.00 73.44 116 SER A O 1
ATOM 914 N N . LEU A 1 117 ? -1.114 -8.590 -1.956 1.00 73.31 117 LEU A N 1
ATOM 915 C CA . LEU A 1 117 ? -2.577 -8.616 -1.978 1.00 73.31 117 LEU A CA 1
ATOM 916 C C . LEU A 1 117 ? -3.141 -9.593 -0.949 1.00 73.31 117 LEU A C 1
ATOM 918 O O . LEU A 1 117 ? -4.041 -9.242 -0.186 1.00 73.31 117 LEU A O 1
ATOM 922 N N . GLY A 1 118 ? -2.603 -10.812 -0.892 1.00 74.75 118 GLY A N 1
ATOM 923 C CA . GLY A 1 118 ? -3.020 -11.829 0.068 1.00 74.75 118 GLY A CA 1
ATOM 924 C C . GLY A 1 118 ? -2.855 -11.358 1.510 1.00 74.75 118 GLY A C 1
ATOM 925 O O . GLY A 1 118 ? -3.745 -11.576 2.337 1.00 74.75 118 GLY A O 1
ATOM 926 N N . LEU A 1 119 ? -1.764 -10.653 1.810 1.00 73.62 119 LEU A N 1
ATOM 927 C CA . LEU A 1 119 ? -1.523 -10.051 3.119 1.00 73.62 119 LEU A CA 1
ATOM 928 C C . LEU A 1 119 ? -2.520 -8.953 3.447 1.00 73.62 119 LEU A C 1
ATOM 930 O O . LEU A 1 119 ? -3.171 -9.012 4.494 1.00 73.62 119 LEU A O 1
ATOM 934 N N . ASN A 1 120 ? -2.670 -7.984 2.549 1.00 72.38 120 ASN A N 1
ATOM 935 C CA . ASN A 1 120 ? -3.572 -6.861 2.754 1.00 72.38 120 ASN A CA 1
ATOM 936 C C . ASN A 1 120 ? -5.021 -7.326 2.896 1.00 72.38 120 ASN A C 1
ATOM 938 O O . ASN A 1 120 ? -5.705 -6.922 3.841 1.00 72.38 120 ASN A O 1
ATOM 942 N N . ALA A 1 121 ? -5.469 -8.247 2.042 1.00 74.56 121 ALA A N 1
ATOM 943 C CA . ALA A 1 121 ? -6.803 -8.831 2.110 1.00 74.56 121 ALA A CA 1
ATOM 944 C C . ALA A 1 121 ? -7.016 -9.647 3.394 1.00 74.56 121 ALA A C 1
ATOM 946 O O . ALA A 1 121 ? -8.036 -9.479 4.065 1.00 74.56 121 ALA A O 1
ATOM 947 N N . SER A 1 122 ? -6.052 -10.490 3.783 1.00 73.94 122 SER A N 1
ATOM 948 C CA . SER A 1 122 ? -6.162 -11.320 4.992 1.00 73.94 122 SER A CA 1
ATOM 949 C C . SER A 1 122 ? -6.217 -10.470 6.256 1.00 73.94 122 SER A C 1
ATOM 951 O O . SER A 1 122 ? -7.077 -10.679 7.114 1.00 73.94 122 SER A O 1
ATOM 953 N N . VAL A 1 123 ? -5.333 -9.477 6.372 1.00 72.06 123 VAL A N 1
ATOM 954 C CA . VAL A 1 123 ? -5.308 -8.585 7.532 1.00 72.06 123 VAL A CA 1
ATOM 955 C C . VAL A 1 123 ? -6.593 -7.763 7.603 1.00 72.06 123 VAL A C 1
ATOM 957 O O . VAL A 1 123 ? -7.238 -7.726 8.653 1.00 72.06 123 VAL A O 1
ATOM 960 N N . THR A 1 124 ? -7.015 -7.173 6.484 1.00 74.81 124 THR A N 1
ATOM 961 C CA . THR A 1 124 ? -8.243 -6.368 6.416 1.00 74.81 124 THR A CA 1
ATOM 962 C C . THR A 1 124 ? -9.470 -7.216 6.750 1.00 74.81 124 THR A C 1
ATOM 964 O O . THR A 1 124 ? -10.287 -6.818 7.582 1.00 74.81 124 THR A O 1
ATOM 967 N N . GLY A 1 125 ? -9.563 -8.432 6.206 1.00 74.62 125 GLY A N 1
ATOM 968 C CA . GLY A 1 125 ? -10.647 -9.370 6.491 1.00 74.62 125 GLY A CA 1
ATOM 969 C C . GLY A 1 125 ? -10.731 -9.747 7.970 1.00 74.62 125 GLY A C 1
ATOM 970 O O . GLY A 1 125 ? -11.816 -9.726 8.553 1.00 74.62 125 GLY A O 1
ATOM 971 N N . ILE A 1 126 ? -9.602 -10.024 8.630 1.00 74.19 126 ILE A N 1
ATOM 972 C CA . ILE A 1 126 ? -9.627 -10.369 10.059 1.00 74.19 126 ILE A CA 1
ATOM 973 C C . ILE A 1 126 ? -10.021 -9.162 10.921 1.00 74.19 126 ILE A C 1
ATOM 975 O O . ILE A 1 126 ? -10.753 -9.330 11.905 1.00 74.19 126 ILE A O 1
ATOM 979 N N . ILE A 1 127 ? -9.587 -7.952 10.556 1.00 71.81 127 ILE A N 1
ATOM 980 C CA . ILE A 1 127 ? -9.997 -6.714 11.235 1.00 71.81 127 ILE A CA 1
ATOM 981 C C . ILE A 1 127 ? -11.515 -6.535 11.125 1.00 71.81 127 ILE A C 1
ATOM 983 O O . ILE A 1 127 ? -12.174 -6.345 12.149 1.00 71.81 127 ILE A O 1
ATOM 987 N N . VAL A 1 128 ? -12.084 -6.696 9.925 1.00 75.44 128 VAL A N 1
ATOM 988 C CA . VAL A 1 128 ? -13.536 -6.627 9.684 1.00 75.44 128 VAL A CA 1
ATOM 989 C C . VAL A 1 128 ? -14.285 -7.667 10.512 1.00 75.44 128 VAL A C 1
ATOM 991 O O . VAL A 1 128 ? -15.235 -7.326 11.213 1.00 75.44 128 VAL A O 1
ATOM 994 N N . ILE A 1 129 ? -13.846 -8.929 10.495 1.00 77.19 129 ILE A N 1
ATOM 995 C CA . ILE A 1 129 ? -14.504 -10.013 11.240 1.00 77.19 129 ILE A CA 1
ATOM 996 C C . ILE A 1 129 ? -14.491 -9.726 12.745 1.00 77.19 129 ILE A C 1
ATOM 998 O O . ILE A 1 129 ? -15.480 -9.985 13.437 1.00 77.19 129 ILE A O 1
ATOM 1002 N N . ARG A 1 130 ? -13.389 -9.188 13.282 1.00 73.50 130 ARG A N 1
ATOM 1003 C CA . ARG A 1 130 ? -13.314 -8.817 14.702 1.00 73.50 130 ARG A CA 1
ATOM 1004 C C . ARG A 1 130 ? -14.181 -7.613 15.039 1.00 73.50 130 ARG A C 1
ATOM 1006 O O . ARG A 1 130 ? -14.872 -7.667 16.054 1.00 73.50 130 ARG A O 1
ATOM 1013 N N . ALA A 1 131 ? -14.172 -6.578 14.204 1.00 69.44 131 ALA A N 1
ATOM 1014 C CA . ALA A 1 131 ? -15.039 -5.416 14.369 1.00 69.44 131 ALA A CA 1
ATOM 1015 C C . ALA A 1 131 ? -16.517 -5.836 14.345 1.00 69.44 131 ALA A C 1
ATOM 1017 O O . ALA A 1 131 ? -17.281 -5.459 15.231 1.00 69.44 131 ALA A O 1
ATOM 1018 N N . TRP A 1 132 ? -16.891 -6.717 13.413 1.00 76.62 132 TRP A N 1
ATOM 1019 C CA . TRP A 1 132 ? -18.235 -7.279 13.314 1.00 76.62 132 TRP A CA 1
ATOM 1020 C C . TRP A 1 132 ? -18.618 -8.089 14.552 1.00 76.62 132 TRP A C 1
ATOM 1022 O O . TRP A 1 132 ? -19.679 -7.864 15.128 1.00 76.62 132 TRP A O 1
ATOM 1032 N N . LYS A 1 133 ? -17.744 -8.991 15.022 1.00 76.94 133 LYS A N 1
ATOM 1033 C CA . LYS A 1 133 ? -17.991 -9.761 16.253 1.00 76.94 133 LYS A CA 1
ATOM 1034 C C . LYS A 1 133 ? -18.160 -8.854 17.466 1.00 76.94 133 LYS A C 1
ATOM 1036 O O . LYS A 1 133 ? -19.076 -9.072 18.250 1.00 76.94 133 LYS A O 1
ATOM 1041 N N . HIS A 1 134 ? -17.315 -7.834 17.611 1.00 72.06 134 HIS A N 1
ATOM 1042 C CA . HIS A 1 134 ? -17.431 -6.874 18.705 1.00 72.06 134 HIS A CA 1
ATOM 1043 C C . HIS A 1 134 ? -18.754 -6.103 18.636 1.00 72.06 134 HIS A C 1
ATOM 1045 O O . HIS A 1 134 ? -19.475 -6.046 19.628 1.00 72.06 134 HIS A O 1
ATOM 1051 N N . HIS A 1 135 ? -19.120 -5.602 17.454 1.00 70.50 135 HIS A N 1
ATOM 1052 C CA . HIS A 1 135 ? -20.386 -4.910 17.230 1.00 70.50 135 HIS A CA 1
ATOM 1053 C C . HIS A 1 135 ? -21.596 -5.817 17.506 1.00 70.50 135 HIS A C 1
ATOM 1055 O O . HIS A 1 135 ? -22.544 -5.393 18.162 1.00 70.50 135 HIS A O 1
ATOM 1061 N N . CYS A 1 136 ? -21.564 -7.084 17.084 1.00 75.06 136 CYS A N 1
ATOM 1062 C CA . CYS A 1 136 ? -22.604 -8.063 17.408 1.00 75.06 136 CYS A CA 1
ATOM 1063 C C . CYS A 1 136 ? -22.729 -8.295 18.918 1.00 75.06 136 CYS A C 1
ATOM 1065 O O . CYS A 1 136 ? -23.844 -8.262 19.434 1.00 75.06 136 CYS A O 1
ATOM 1067 N N . THR A 1 137 ? -21.616 -8.477 19.633 1.00 73.94 137 THR A N 1
ATOM 1068 C CA . THR A 1 137 ? -21.625 -8.673 21.091 1.00 73.94 137 THR A CA 1
ATOM 1069 C C . THR A 1 137 ? -22.147 -7.436 21.821 1.00 73.94 137 THR A C 1
ATOM 1071 O O . THR A 1 137 ? -23.001 -7.557 22.694 1.00 73.94 137 THR A O 1
ATOM 1074 N N . VAL A 1 138 ? -21.697 -6.237 21.440 1.00 68.94 138 VAL A N 1
ATOM 1075 C CA . VAL A 1 138 ? -22.168 -4.974 22.033 1.00 68.94 138 VAL A CA 1
ATOM 1076 C C . VAL A 1 138 ? -23.649 -4.752 21.737 1.00 68.94 138 VAL A C 1
ATOM 1078 O O . VAL A 1 138 ? -24.397 -4.405 22.644 1.00 68.94 138 VAL A O 1
ATOM 1081 N N . LYS A 1 139 ? -24.109 -5.012 20.509 1.00 70.62 139 LYS A N 1
ATOM 1082 C CA . LYS A 1 139 ? -25.528 -4.920 20.132 1.00 70.62 139 LYS A CA 1
ATOM 1083 C C . LYS A 1 139 ? -26.402 -5.903 20.914 1.00 70.62 139 LYS A C 1
ATOM 1085 O O . LYS A 1 139 ? -27.524 -5.563 21.265 1.00 70.62 139 LYS A O 1
ATOM 1090 N N . MET A 1 140 ? -25.891 -7.102 21.192 1.00 68.31 140 MET A N 1
ATOM 1091 C CA . MET A 1 140 ? -26.601 -8.121 21.968 1.00 68.31 140 MET A CA 1
ATOM 1092 C C . MET A 1 140 ? -26.691 -7.761 23.461 1.00 68.31 140 MET A C 1
ATOM 1094 O O . MET A 1 140 ? -27.668 -8.117 24.111 1.00 68.31 140 MET A O 1
ATOM 1098 N N . LEU A 1 141 ? -25.709 -7.022 23.989 1.00 66.12 141 LEU A N 1
ATOM 1099 C CA . LEU A 1 141 ? -25.692 -6.536 25.374 1.00 66.12 141 LEU A CA 1
ATOM 1100 C C . LEU A 1 141 ? -26.455 -5.205 25.560 1.00 66.12 141 LEU A C 1
ATOM 1102 O O . LEU A 1 141 ? -27.036 -4.982 26.618 1.00 66.12 141 LEU A O 1
ATOM 1106 N N . ASN A 1 142 ? -26.518 -4.342 24.539 1.00 59.78 142 ASN A N 1
ATOM 1107 C CA . ASN A 1 142 ? -27.209 -3.040 24.559 1.00 59.78 142 ASN A CA 1
ATOM 1108 C C . ASN A 1 142 ? -28.687 -3.122 24.127 1.00 59.78 142 ASN A C 1
ATOM 1110 O O . ASN A 1 142 ? -29.153 -2.356 23.282 1.00 59.78 142 ASN A O 1
ATOM 1114 N N . LEU A 1 143 ? -29.460 -4.016 24.745 1.00 55.09 143 LEU A N 1
ATOM 1115 C CA . LEU A 1 143 ? -30.910 -4.118 24.521 1.00 55.09 143 LEU A CA 1
ATOM 1116 C C . LEU A 1 143 ? -31.724 -2.915 25.060 1.00 55.09 143 LEU A C 1
ATOM 1118 O O . LEU A 1 143 ? -32.916 -2.853 24.786 1.00 55.09 143 LEU A O 1
ATOM 1122 N N . ASN A 1 144 ? -31.117 -1.943 25.763 1.00 48.44 144 ASN A N 1
ATOM 1123 C CA . ASN A 1 144 ? -31.854 -0.901 26.502 1.00 48.44 144 ASN A CA 1
ATOM 1124 C C . ASN A 1 144 ? -31.516 0.575 26.195 1.00 48.44 144 ASN A C 1
ATOM 1126 O O . ASN A 1 144 ? -31.788 1.456 27.006 1.00 48.44 144 ASN A O 1
ATOM 1130 N N . GLY A 1 145 ? -31.040 0.883 24.988 1.00 52.50 145 GLY A N 1
ATOM 1131 C CA . GLY A 1 145 ? -31.170 2.241 24.441 1.00 52.50 145 GLY A CA 1
ATOM 1132 C C . GLY A 1 145 ? -29.860 2.984 24.181 1.00 52.50 145 GLY A C 1
ATOM 1133 O O . GLY A 1 145 ? -28.942 3.003 24.990 1.00 52.50 145 GLY A O 1
ATOM 1134 N N . ARG A 1 146 ? -29.827 3.624 23.003 1.00 50.62 146 ARG A N 1
ATOM 1135 C CA . ARG A 1 146 ? -28.760 4.486 22.464 1.00 50.62 146 ARG A CA 1
ATOM 1136 C C . ARG A 1 146 ? -27.371 3.841 22.404 1.00 50.62 146 ARG A C 1
ATOM 1138 O O . ARG A 1 146 ? -26.430 4.247 23.075 1.00 50.62 146 ARG A O 1
ATOM 1145 N N . SER A 1 147 ? -27.208 2.934 21.441 1.00 49.62 147 SER A N 1
ATOM 1146 C CA . SER A 1 147 ? -25.892 2.691 20.845 1.00 49.62 147 SER A CA 1
ATOM 1147 C C . SER A 1 147 ? -25.494 3.932 20.038 1.00 49.62 147 SER A C 1
ATOM 1149 O O . SER A 1 147 ? -25.830 4.072 18.862 1.00 49.62 147 SER A O 1
ATOM 1151 N N . GLN A 1 148 ? -24.836 4.893 20.687 1.00 53.97 148 GLN A N 1
ATOM 1152 C CA . GLN A 1 148 ? -24.041 5.861 19.947 1.00 53.97 148 GLN A CA 1
ATOM 1153 C C . GLN A 1 148 ? -22.839 5.101 19.393 1.00 53.97 148 GLN A C 1
ATOM 1155 O O . GLN A 1 148 ? -22.042 4.566 20.161 1.00 53.97 148 GLN A O 1
ATOM 1160 N N . ARG A 1 149 ? -22.735 5.009 18.063 1.00 57.19 149 ARG A N 1
ATOM 1161 C CA . ARG A 1 149 ? -21.501 4.552 17.417 1.00 57.19 149 ARG A CA 1
ATOM 1162 C C . ARG A 1 149 ? -20.360 5.401 17.950 1.00 57.19 149 ARG A C 1
ATOM 1164 O O . ARG A 1 149 ? -20.360 6.613 17.724 1.00 57.19 149 ARG A O 1
ATOM 1171 N N . THR A 1 150 ? -19.425 4.776 18.655 1.00 67.75 150 THR A N 1
ATOM 1172 C CA . THR A 1 150 ? -18.254 5.479 19.174 1.00 67.75 150 THR A CA 1
ATOM 1173 C C . THR A 1 150 ? -17.455 6.026 17.993 1.00 67.75 150 THR A C 1
ATOM 1175 O O . THR A 1 150 ? -17.441 5.440 16.906 1.00 67.75 150 THR A O 1
ATOM 1178 N N . MET A 1 151 ? -16.809 7.177 18.169 1.00 65.81 151 MET A N 1
ATOM 1179 C CA . MET A 1 151 ? -16.013 7.812 17.113 1.00 65.81 151 MET A CA 1
ATOM 1180 C C . MET A 1 151 ? -14.974 6.844 16.521 1.00 65.81 151 MET A C 1
ATOM 1182 O O . MET A 1 151 ? -14.791 6.791 15.305 1.00 65.81 151 MET A O 1
ATOM 1186 N N . ALA A 1 152 ? -14.391 5.995 17.374 1.00 63.31 152 ALA A N 1
ATOM 1187 C CA . ALA A 1 152 ? -13.494 4.916 16.980 1.00 63.31 152 ALA A CA 1
ATOM 1188 C C . ALA A 1 152 ? -14.124 3.953 15.956 1.00 63.31 152 ALA A C 1
ATOM 1190 O O . ALA A 1 152 ? -13.464 3.569 14.996 1.00 63.31 152 ALA A O 1
ATOM 1191 N N . GLU A 1 153 ? -15.404 3.595 16.097 1.00 67.69 153 GLU A N 1
ATOM 1192 C CA . GLU A 1 153 ? -16.099 2.705 15.157 1.00 67.69 153 GLU A CA 1
ATOM 1193 C C . GLU A 1 153 ? -16.232 3.337 13.765 1.00 67.69 153 GLU A C 1
ATOM 1195 O O . GLU A 1 153 ? -16.006 2.669 12.757 1.00 67.69 153 GLU A O 1
ATOM 1200 N N . ARG A 1 154 ? -16.530 4.642 13.693 1.00 71.44 154 ARG A N 1
ATOM 1201 C CA . ARG A 1 154 ? -16.597 5.373 12.414 1.00 71.44 154 ARG A CA 1
ATOM 1202 C C . ARG A 1 154 ? -15.231 5.433 11.731 1.00 71.44 154 ARG A C 1
ATOM 1204 O O . ARG A 1 154 ? -15.144 5.208 10.528 1.00 71.44 154 ARG A O 1
ATOM 1211 N N . VAL A 1 155 ? -14.178 5.678 12.510 1.00 71.62 155 VAL A N 1
ATOM 1212 C CA . VAL A 1 155 ? -12.786 5.672 12.038 1.00 71.62 155 VAL A CA 1
ATOM 1213 C C . VAL A 1 155 ? -12.415 4.302 11.475 1.00 71.62 155 VAL A C 1
ATOM 1215 O O . VAL A 1 155 ? -11.916 4.226 10.357 1.00 71.62 155 VAL A O 1
ATOM 1218 N N . PHE A 1 156 ? -12.719 3.211 12.184 1.00 71.25 156 PHE A N 1
ATOM 1219 C CA . PHE A 1 156 ? -12.453 1.859 11.687 1.00 71.25 156 PHE A CA 1
ATOM 1220 C C . PHE A 1 156 ? -13.181 1.555 10.376 1.00 71.25 156 PHE A C 1
ATOM 1222 O O . PHE A 1 156 ? -12.592 0.926 9.503 1.00 71.25 156 PHE A O 1
ATOM 1229 N N . VAL A 1 157 ? -14.426 2.010 10.213 1.00 75.19 157 VAL A N 1
ATOM 1230 C CA . VAL A 1 157 ? -15.193 1.799 8.974 1.00 75.19 157 VAL A CA 1
ATOM 1231 C C . VAL A 1 157 ? -14.540 2.504 7.787 1.00 75.19 157 VAL A C 1
ATOM 1233 O O . VAL A 1 157 ? -14.287 1.849 6.781 1.00 75.19 157 VAL A O 1
ATOM 1236 N N . VAL A 1 158 ? -14.194 3.788 7.919 1.00 74.94 158 VAL A N 1
ATOM 1237 C CA . VAL A 1 158 ? -13.522 4.549 6.845 1.00 74.94 158 VAL A CA 1
ATOM 1238 C C . VAL A 1 158 ? -12.175 3.919 6.486 1.00 74.94 158 VAL A C 1
ATOM 1240 O O . VAL A 1 158 ? -11.813 3.799 5.320 1.00 74.94 158 VAL A O 1
ATOM 1243 N N . LEU A 1 159 ? -11.443 3.458 7.497 1.00 72.94 159 LEU A N 1
ATOM 1244 C CA . LEU A 1 159 ? -10.149 2.806 7.337 1.00 72.94 159 LEU A CA 1
ATOM 1245 C C . LEU A 1 159 ? -10.246 1.453 6.606 1.00 72.94 159 LEU A C 1
ATOM 1247 O O . LEU A 1 159 ? -9.357 1.086 5.833 1.00 72.94 159 LEU A O 1
ATOM 1251 N N . ILE A 1 160 ? -11.306 0.690 6.882 1.00 75.12 160 ILE A N 1
ATOM 1252 C CA . ILE A 1 160 ? -11.621 -0.568 6.194 1.00 75.12 160 ILE A CA 1
ATOM 1253 C C . ILE A 1 160 ? -12.011 -0.276 4.746 1.00 75.12 160 ILE A C 1
ATOM 1255 O O . ILE A 1 160 ? -11.527 -0.953 3.844 1.00 75.12 160 ILE A O 1
ATOM 1259 N N . GLU A 1 161 ? -12.848 0.736 4.526 1.00 78.94 161 GLU A N 1
ATOM 1260 C CA . GLU A 1 161 ? -13.318 1.138 3.202 1.00 78.94 161 GLU A CA 1
ATOM 1261 C C . GLU A 1 161 ? -12.149 1.568 2.305 1.00 78.94 161 GLU A C 1
ATOM 1263 O O . GLU A 1 161 ? -12.012 1.058 1.193 1.00 78.94 161 GLU A O 1
ATOM 1268 N N . SER A 1 162 ? -11.227 2.390 2.819 1.00 78.31 162 SER A N 1
ATOM 1269 C CA . SER A 1 162 ? -10.048 2.827 2.059 1.00 78.31 162 SER A CA 1
ATOM 1270 C C . SER A 1 162 ? -9.079 1.676 1.755 1.00 78.31 162 SER A C 1
ATOM 1272 O O . SER A 1 162 ? -8.582 1.562 0.635 1.00 78.31 162 SER A O 1
ATOM 1274 N N . SER A 1 163 ? -8.866 0.762 2.713 1.00 76.12 163 SER A N 1
ATOM 1275 C CA . SER A 1 163 ? -8.014 -0.424 2.512 1.00 76.12 163 SER A CA 1
ATOM 1276 C C . SER A 1 163 ? -8.645 -1.421 1.528 1.00 76.12 163 SER A C 1
ATOM 1278 O O . SER A 1 163 ? -7.934 -2.090 0.780 1.00 76.12 163 SER A O 1
ATOM 1280 N N . GLY A 1 164 ? -9.978 -1.517 1.509 1.00 78.56 164 GLY A N 1
ATOM 1281 C CA . GLY A 1 164 ? -10.729 -2.343 0.563 1.00 78.56 164 GLY A CA 1
ATOM 1282 C C . GLY A 1 164 ? -10.625 -1.829 -0.871 1.00 78.56 164 GLY A C 1
ATOM 1283 O O . GLY A 1 164 ? -10.386 -2.619 -1.781 1.00 78.56 164 GLY A O 1
ATOM 1284 N N . ILE A 1 165 ? -10.720 -0.510 -1.066 1.00 81.94 165 ILE A N 1
ATOM 1285 C CA . ILE A 1 165 ? -10.503 0.131 -2.373 1.00 81.94 165 ILE A CA 1
ATOM 1286 C C . ILE A 1 165 ? -9.072 -0.124 -2.862 1.00 81.94 165 ILE A C 1
ATOM 1288 O O . ILE A 1 165 ? -8.867 -0.478 -4.021 1.00 81.94 165 ILE A O 1
ATOM 1292 N N . PHE A 1 166 ? -8.080 -0.025 -1.975 1.00 80.62 166 PHE A N 1
ATOM 1293 C CA . PHE A 1 166 ? -6.695 -0.344 -2.317 1.00 80.62 166 PHE A CA 1
ATOM 1294 C C . PHE A 1 166 ? -6.509 -1.815 -2.731 1.00 80.62 166 PHE A C 1
ATOM 1296 O O . PHE A 1 166 ? -5.907 -2.094 -3.768 1.00 80.62 166 PHE A O 1
ATOM 1303 N N . CYS A 1 167 ? -7.087 -2.758 -1.976 1.00 80.56 167 CYS A N 1
ATOM 1304 C CA . CYS A 1 167 ? -7.067 -4.180 -2.338 1.00 80.56 167 CYS A CA 1
ATOM 1305 C C . CYS A 1 167 ? -7.737 -4.437 -3.696 1.00 80.56 167 CYS A C 1
ATOM 1307 O O . CYS A 1 167 ? -7.276 -5.286 -4.454 1.00 80.56 167 CYS A O 1
ATOM 1309 N N . LEU A 1 168 ? -8.807 -3.704 -4.019 1.00 83.25 168 LEU A N 1
ATOM 1310 C CA . LEU A 1 168 ? -9.476 -3.800 -5.314 1.00 83.25 168 LEU A CA 1
ATOM 1311 C C . LEU A 1 168 ? -8.559 -3.347 -6.457 1.00 83.25 168 LEU A C 1
ATOM 1313 O O . LEU A 1 168 ? -8.488 -4.034 -7.472 1.00 83.25 168 LEU A O 1
ATOM 1317 N N . PHE A 1 169 ? -7.820 -2.247 -6.292 1.00 83.94 169 PHE A N 1
ATOM 1318 C CA . PHE A 1 169 ? -6.841 -1.809 -7.292 1.00 83.94 169 PHE A CA 1
ATOM 1319 C C . PHE A 1 169 ? -5.704 -2.819 -7.476 1.00 83.94 169 PHE A C 1
ATOM 1321 O O . PHE A 1 169 ? -5.371 -3.149 -8.614 1.00 83.94 169 PHE A O 1
ATOM 1328 N N . GLN A 1 170 ? -5.163 -3.371 -6.383 1.00 81.38 170 GLN A N 1
ATOM 1329 C CA . GLN A 1 170 ? -4.171 -4.452 -6.457 1.00 81.38 170 GLN A CA 1
ATOM 1330 C C . GLN A 1 170 ? -4.722 -5.675 -7.206 1.00 81.38 170 GLN A C 1
ATOM 1332 O O . GLN A 1 170 ? -4.028 -6.256 -8.038 1.00 81.38 170 GLN A O 1
ATOM 1337 N N . PHE A 1 171 ? -5.977 -6.047 -6.941 1.00 82.25 171 PHE A N 1
ATOM 1338 C CA . PHE A 1 171 ? -6.633 -7.179 -7.593 1.00 82.25 171 PHE A CA 1
ATOM 1339 C C . PHE A 1 171 ? -6.823 -6.953 -9.093 1.00 82.25 171 PHE A C 1
ATOM 1341 O O . PHE A 1 171 ? -6.504 -7.833 -9.887 1.00 82.25 171 PHE A O 1
ATOM 1348 N N . LEU A 1 172 ? -7.312 -5.776 -9.489 1.00 84.75 172 LEU A N 1
ATOM 1349 C CA . LEU A 1 172 ? -7.491 -5.431 -10.899 1.00 84.75 172 LEU A CA 1
ATOM 1350 C C . LEU A 1 172 ? -6.158 -5.456 -11.648 1.00 84.75 172 LEU A C 1
ATOM 1352 O O . LEU A 1 172 ? -6.087 -6.039 -12.727 1.00 84.75 172 LEU A O 1
ATOM 1356 N N . ASN A 1 173 ? -5.098 -4.906 -11.050 1.00 82.44 173 ASN A N 1
ATOM 1357 C CA . ASN A 1 173 ? -3.768 -4.930 -11.652 1.00 82.44 173 ASN A CA 1
ATOM 1358 C C . ASN A 1 173 ? -3.251 -6.368 -11.843 1.00 82.44 173 ASN A C 1
ATOM 1360 O O . ASN A 1 173 ? -2.730 -6.705 -12.902 1.00 82.44 173 ASN A O 1
ATOM 1364 N N . LEU A 1 174 ? -3.467 -7.245 -10.855 1.00 81.75 174 LEU A N 1
ATOM 1365 C CA . LEU A 1 174 ? -3.109 -8.663 -10.955 1.00 81.75 174 LEU A CA 1
ATOM 1366 C C . LEU A 1 174 ? -3.864 -9.362 -12.092 1.00 81.75 174 LEU A C 1
ATOM 1368 O O . LEU A 1 174 ? -3.272 -10.122 -12.855 1.00 81.75 174 LEU A O 1
ATOM 1372 N N . VAL A 1 175 ? -5.168 -9.104 -12.217 1.00 83.94 175 VAL A N 1
ATOM 1373 C CA . VAL A 1 175 ? -5.989 -9.676 -13.291 1.00 83.94 175 VAL A CA 1
ATOM 1374 C C . VAL A 1 175 ? -5.485 -9.219 -14.658 1.00 83.94 175 VAL A C 1
ATOM 1376 O O . VAL A 1 175 ? -5.328 -10.057 -15.544 1.00 83.94 175 VAL A O 1
ATOM 1379 N N . PHE A 1 176 ? -5.192 -7.928 -14.837 1.00 83.50 176 PHE A N 1
ATOM 1380 C CA . PHE A 1 176 ? -4.673 -7.423 -16.110 1.00 83.50 176 PHE A CA 1
ATOM 1381 C C . PHE A 1 176 ? -3.295 -7.992 -16.447 1.00 83.50 176 PHE A C 1
ATOM 1383 O O . PHE A 1 176 ? -3.100 -8.424 -17.579 1.00 83.50 176 PHE A O 1
ATOM 1390 N N . ASN A 1 177 ? -2.404 -8.112 -15.463 1.00 79.81 177 ASN A N 1
ATOM 1391 C CA . ASN A 1 177 ? -1.088 -8.723 -15.643 1.00 79.81 177 ASN A CA 1
ATOM 1392 C C . ASN A 1 177 ? -1.185 -10.194 -16.105 1.00 79.81 177 ASN A C 1
ATOM 1394 O O . ASN A 1 177 ? -0.511 -10.606 -17.045 1.00 79.81 177 ASN A O 1
ATOM 1398 N N . ILE A 1 178 ? -2.093 -10.983 -15.515 1.00 80.31 178 ILE A N 1
ATOM 1399 C CA . ILE A 1 178 ? -2.326 -12.380 -15.931 1.00 80.31 178 ILE A CA 1
ATOM 1400 C C . ILE A 1 178 ? -2.900 -12.453 -17.354 1.00 80.31 178 ILE A C 1
ATOM 1402 O O . ILE A 1 178 ? -2.540 -13.345 -18.125 1.00 80.31 178 ILE A O 1
ATOM 1406 N N . LEU A 1 179 ? -3.813 -11.542 -17.701 1.00 80.88 179 LEU A N 1
ATOM 1407 C CA . LEU A 1 179 ? -4.436 -11.494 -19.026 1.00 80.88 179 LEU A CA 1
ATOM 1408 C C . LEU A 1 179 ? -3.453 -11.057 -20.118 1.00 80.88 179 LEU A C 1
ATOM 1410 O O . LEU A 1 179 ? -3.562 -11.528 -21.249 1.00 80.88 179 LEU A O 1
ATOM 1414 N N . GLU A 1 180 ? -2.495 -10.194 -19.790 1.00 77.44 180 GLU A N 1
ATOM 1415 C CA . GLU A 1 180 ? -1.422 -9.777 -20.694 1.00 77.44 180 GLU A CA 1
ATOM 1416 C C . GLU A 1 180 ? -0.499 -10.948 -21.060 1.00 77.44 180 GLU A C 1
ATOM 1418 O O . GLU A 1 180 ? -0.137 -11.111 -22.224 1.00 77.44 180 GLU A O 1
ATOM 1423 N N . MET A 1 181 ? -0.200 -11.833 -20.102 1.00 71.50 181 MET A N 1
ATOM 1424 C CA . MET A 1 181 ? 0.658 -13.007 -20.318 1.00 71.50 181 MET A CA 1
ATOM 1425 C C . MET A 1 181 ? 0.039 -14.092 -21.216 1.00 71.50 181 MET A C 1
ATOM 1427 O O . MET A 1 181 ? 0.739 -15.027 -21.614 1.00 71.50 181 MET A O 1
ATOM 1431 N N . GLN A 1 182 ? -1.259 -14.022 -21.537 1.00 76.31 182 GLN A N 1
ATOM 1432 C CA . GLN A 1 182 ? -1.903 -15.019 -22.393 1.00 76.31 182 GLN A CA 1
ATOM 1433 C C . GLN A 1 182 ? -1.668 -14.737 -23.890 1.00 76.31 182 GLN A C 1
ATOM 1435 O O . GLN A 1 182 ? -2.038 -13.670 -24.388 1.00 76.31 182 GLN A O 1
ATOM 1440 N N . PRO A 1 183 ? -1.130 -15.706 -24.659 1.00 59.34 183 PRO A N 1
ATOM 1441 C CA . PRO A 1 183 ? -0.955 -15.551 -26.100 1.00 59.34 183 PRO A CA 1
ATOM 1442 C C . PRO A 1 183 ? -2.322 -15.461 -26.798 1.00 59.34 183 PRO A C 1
ATOM 1444 O O . PRO A 1 183 ? -3.127 -16.388 -26.725 1.00 59.34 183 PRO A O 1
ATOM 1447 N N . GLY A 1 184 ? -2.579 -14.341 -27.482 1.00 65.81 184 GLY A N 1
ATOM 1448 C CA . GLY A 1 184 ? -3.857 -14.053 -28.153 1.00 65.81 184 GLY A CA 1
ATOM 1449 C C . GLY A 1 184 ? -4.759 -13.044 -27.430 1.00 65.81 184 GLY A C 1
ATOM 1450 O O . GLY A 1 184 ? -5.923 -12.899 -27.805 1.00 65.81 184 GLY A O 1
ATOM 1451 N N . SER A 1 185 ? -4.244 -12.349 -26.410 1.00 57.88 185 SER A N 1
ATOM 1452 C CA . SER A 1 185 ? -4.944 -11.256 -25.732 1.00 57.88 185 SER A CA 1
ATOM 1453 C C . SER A 1 185 ? -5.314 -10.121 -26.710 1.00 57.88 185 SER A C 1
ATOM 1455 O O . SER A 1 185 ? -4.679 -9.934 -27.751 1.00 57.88 185 SER A O 1
ATOM 1457 N N . LEU A 1 186 ? -6.380 -9.368 -26.404 1.00 60.31 186 LEU A N 1
ATOM 1458 C CA . LEU A 1 186 ? -6.783 -8.130 -27.096 1.00 60.31 186 LEU A CA 1
ATOM 1459 C C . LEU A 1 186 ? -5.691 -7.059 -26.882 1.00 60.31 186 LEU A C 1
ATOM 1461 O O . LEU A 1 186 ? -5.864 -6.128 -26.094 1.00 60.31 186 LEU A O 1
ATOM 1465 N N . GLY A 1 187 ? -4.545 -7.243 -27.541 1.00 67.00 187 GLY A N 1
ATOM 1466 C CA . GLY A 1 187 ? -3.213 -6.812 -27.096 1.00 67.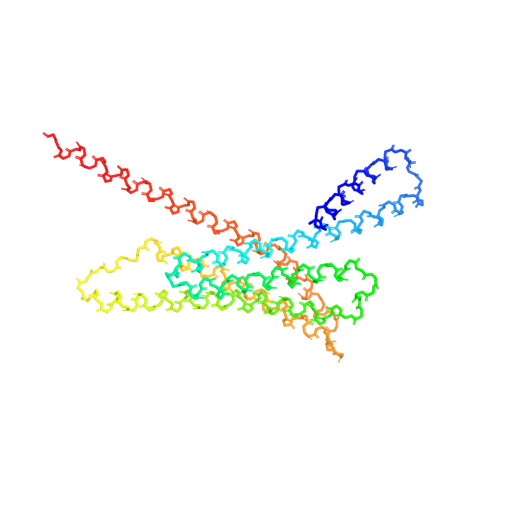00 187 GLY A CA 1
ATOM 1467 C C . GLY A 1 187 ? -2.936 -5.313 -27.021 1.00 67.00 187 GLY A C 1
ATOM 1468 O O . GLY A 1 187 ? -1.822 -4.938 -26.705 1.00 67.00 187 GLY A O 1
ATOM 1469 N N . SER A 1 188 ? -3.921 -4.452 -27.286 1.00 74.81 188 SER A N 1
ATOM 1470 C CA . SER A 1 188 ? -3.791 -3.004 -27.076 1.00 74.81 188 SER A CA 1
ATOM 1471 C C . SER A 1 188 ? -4.644 -2.501 -25.910 1.00 74.81 188 SER A C 1
ATOM 1473 O O . SER A 1 188 ? -4.188 -1.671 -25.136 1.00 74.81 188 SER A O 1
ATOM 1475 N N . PHE A 1 189 ? -5.863 -3.019 -25.719 1.00 80.50 189 PHE A N 1
ATOM 1476 C CA . PHE A 1 189 ? -6.719 -2.560 -24.620 1.00 80.50 189 PHE A CA 1
ATOM 1477 C C . PHE A 1 189 ? -6.222 -3.058 -23.260 1.00 80.50 189 PHE A C 1
ATOM 1479 O O . PHE A 1 189 ? -6.214 -2.298 -22.297 1.00 80.50 189 PHE A O 1
ATOM 1486 N N . ILE A 1 190 ? -5.811 -4.327 -23.183 1.00 80.81 190 ILE A N 1
ATOM 1487 C CA . ILE A 1 190 ? -5.334 -4.933 -21.932 1.00 80.81 190 ILE A CA 1
ATOM 1488 C C . ILE A 1 190 ? -4.017 -4.291 -21.490 1.00 80.81 190 ILE A C 1
ATOM 1490 O O . ILE A 1 190 ? -3.880 -3.983 -20.314 1.00 80.81 190 ILE A O 1
ATOM 1494 N N . ASP A 1 191 ? -3.116 -4.009 -22.431 1.00 80.06 191 ASP A N 1
ATOM 1495 C CA . ASP A 1 191 ? -1.844 -3.326 -22.175 1.00 80.06 191 ASP A CA 1
ATOM 1496 C C . ASP A 1 191 ? -2.051 -1.896 -21.639 1.00 80.06 191 ASP A C 1
ATOM 1498 O O . ASP A 1 191 ? -1.523 -1.523 -20.589 1.00 80.06 191 ASP A O 1
ATOM 1502 N N . ILE A 1 192 ? -2.939 -1.123 -22.282 1.00 81.75 192 ILE A N 1
ATOM 1503 C CA . ILE A 1 192 ? -3.323 0.212 -21.799 1.00 81.75 192 ILE A CA 1
ATOM 1504 C C . ILE A 1 192 ? -3.933 0.128 -20.395 1.00 81.75 192 ILE A C 1
ATOM 1506 O O . ILE A 1 192 ? -3.605 0.939 -19.529 1.00 81.75 192 ILE A O 1
ATOM 1510 N N . MET A 1 193 ? -4.826 -0.836 -20.151 1.00 82.81 193 MET A N 1
ATOM 1511 C CA . MET A 1 193 ? -5.447 -1.002 -18.836 1.00 82.81 193 MET A CA 1
ATOM 1512 C C . MET A 1 193 ? -4.423 -1.386 -17.774 1.00 82.81 193 MET A C 1
ATOM 1514 O O . MET A 1 193 ? -4.448 -0.776 -16.710 1.00 82.81 193 MET A O 1
ATOM 1518 N N . TYR A 1 194 ? -3.507 -2.311 -18.076 1.00 82.44 194 TYR A N 1
ATOM 1519 C CA . TYR A 1 194 ? -2.408 -2.699 -17.196 1.00 82.44 194 TYR A CA 1
ATOM 1520 C C . TYR A 1 194 ? -1.552 -1.489 -16.810 1.00 82.44 194 TYR A C 1
ATOM 1522 O O . TYR A 1 194 ? -1.385 -1.223 -15.618 1.00 82.44 194 TYR A O 1
ATOM 1530 N N . HIS A 1 195 ? -1.119 -0.687 -17.786 1.00 81.75 195 HIS A N 1
ATOM 1531 C CA . HIS A 1 195 ? -0.340 0.530 -17.540 1.00 81.75 195 HIS A CA 1
ATOM 1532 C C . HIS A 1 195 ? -1.101 1.546 -16.677 1.00 81.75 195 HIS A C 1
ATOM 1534 O O . HIS A 1 195 ? -0.545 2.096 -15.725 1.00 81.75 195 HIS A O 1
ATOM 1540 N N . ILE A 1 196 ? -2.391 1.769 -16.955 1.00 83.69 196 ILE A N 1
ATOM 1541 C CA . ILE A 1 196 ? -3.231 2.682 -16.165 1.00 83.69 196 ILE A CA 1
ATOM 1542 C C . ILE A 1 196 ? -3.386 2.175 -14.726 1.00 83.69 196 ILE A C 1
ATOM 1544 O O . ILE A 1 196 ? -3.232 2.954 -13.781 1.00 83.69 196 ILE A O 1
ATOM 1548 N N . THR A 1 197 ? -3.679 0.886 -14.524 1.00 81.25 197 THR A N 1
ATOM 1549 C CA . THR A 1 197 ? -3.792 0.321 -13.172 1.00 81.25 197 THR A CA 1
ATOM 1550 C C . THR A 1 197 ? -2.462 0.280 -12.437 1.00 81.25 197 THR A C 1
ATOM 1552 O O . THR A 1 197 ? -2.458 0.501 -11.228 1.00 81.25 197 THR A O 1
ATOM 1555 N N . GLY A 1 198 ? -1.346 0.061 -13.134 1.00 78.19 198 GLY A N 1
ATOM 1556 C CA . GLY A 1 198 ? -0.001 0.120 -12.565 1.00 78.19 198 GLY A CA 1
ATOM 1557 C C . GLY A 1 198 ? 0.333 1.517 -12.042 1.00 78.19 198 GLY A C 1
ATOM 1558 O O . GLY A 1 198 ? 0.722 1.662 -10.885 1.00 78.19 198 GLY A O 1
ATOM 1559 N N . GLN A 1 199 ? 0.067 2.553 -12.841 1.00 80.00 199 GLN A N 1
ATOM 1560 C CA . GLN A 1 199 ? 0.222 3.961 -12.448 1.00 80.00 199 GLN A CA 1
ATOM 1561 C C . GLN A 1 199 ? -0.648 4.312 -11.229 1.00 80.00 199 GLN A C 1
ATOM 1563 O O . GLN A 1 199 ? -0.167 4.859 -10.237 1.00 80.00 199 GLN A O 1
ATOM 1568 N N . LEU A 1 200 ? -1.930 3.931 -11.251 1.00 81.50 200 LEU A N 1
ATOM 1569 C CA . LEU A 1 200 ? -2.834 4.106 -10.107 1.00 81.50 200 LEU A CA 1
ATOM 1570 C C . LEU A 1 200 ? -2.314 3.400 -8.851 1.00 81.50 200 LEU A C 1
ATOM 1572 O O . LEU A 1 200 ? -2.410 3.952 -7.753 1.00 81.50 200 LEU A O 1
ATOM 1576 N N . LEU A 1 201 ? -1.748 2.203 -9.005 1.00 78.81 201 LEU A N 1
ATOM 1577 C CA . LEU A 1 201 ? -1.182 1.437 -7.903 1.00 78.81 201 LEU A CA 1
ATOM 1578 C C . LEU A 1 201 ? 0.118 2.044 -7.360 1.00 78.81 201 LEU A C 1
ATOM 1580 O O . LEU A 1 201 ? 0.401 1.856 -6.181 1.00 78.81 201 LEU A O 1
ATOM 1584 N N . GLY A 1 202 ? 0.869 2.807 -8.156 1.00 74.94 202 GLY A N 1
ATOM 1585 C CA . GLY A 1 202 ? 2.014 3.584 -7.670 1.00 74.94 202 GLY A CA 1
ATOM 1586 C C . GLY A 1 202 ? 1.595 4.690 -6.694 1.00 74.94 202 GLY A C 1
ATOM 1587 O O . GLY A 1 202 ? 2.192 4.861 -5.630 1.00 74.94 202 GLY A O 1
ATOM 1588 N N . TYR A 1 203 ? 0.498 5.394 -6.991 1.00 78.75 203 TYR A N 1
ATOM 1589 C CA . TYR A 1 203 ? 0.030 6.524 -6.172 1.00 78.75 203 TYR A CA 1
ATOM 1590 C C . TYR A 1 203 ? -0.891 6.126 -5.010 1.00 78.75 203 TYR A C 1
ATOM 1592 O O . TYR A 1 203 ? -0.905 6.783 -3.962 1.00 78.75 203 TYR A O 1
ATOM 1600 N N . ALA A 1 204 ? -1.672 5.057 -5.165 1.00 79.12 204 ALA A N 1
ATOM 1601 C CA . ALA A 1 204 ? -2.668 4.642 -4.178 1.00 79.12 204 ALA A CA 1
ATOM 1602 C C . ALA A 1 204 ? -2.109 4.348 -2.763 1.00 79.12 204 ALA A C 1
ATOM 1604 O O . ALA A 1 204 ? -2.758 4.761 -1.799 1.00 79.12 204 ALA A O 1
ATOM 1605 N N . PRO A 1 205 ? -0.929 3.716 -2.573 1.00 76.69 205 PRO A N 1
ATOM 1606 C CA . PRO A 1 205 ? -0.361 3.464 -1.248 1.00 76.69 205 PRO A CA 1
ATOM 1607 C C . PRO A 1 205 ? -0.011 4.759 -0.508 1.00 76.69 205 PRO A C 1
ATOM 1609 O O . PRO A 1 205 ? -0.225 4.866 0.704 1.00 76.69 205 PRO A O 1
ATOM 1612 N N . ALA A 1 206 ? 0.495 5.764 -1.230 1.00 77.25 206 ALA A N 1
ATOM 1613 C CA . ALA A 1 206 ? 0.825 7.066 -0.663 1.00 77.25 206 ALA A CA 1
ATOM 1614 C C . ALA A 1 206 ? -0.443 7.802 -0.211 1.00 77.25 206 ALA A C 1
ATOM 1616 O O . ALA A 1 206 ? -0.518 8.269 0.928 1.00 77.25 206 ALA A O 1
ATOM 1617 N N . LEU A 1 207 ? -1.475 7.830 -1.061 1.00 78.31 207 LEU A N 1
ATOM 1618 C CA . LEU A 1 207 ? -2.777 8.412 -0.721 1.00 78.31 207 LEU A CA 1
ATOM 1619 C C . LEU A 1 207 ? -3.424 7.697 0.466 1.00 78.31 207 LEU A C 1
ATOM 1621 O O . LEU A 1 207 ? -3.886 8.352 1.400 1.00 78.31 207 LEU A O 1
ATOM 1625 N N . HIS A 1 208 ? -3.397 6.363 0.476 1.00 78.25 208 HIS A N 1
ATOM 1626 C CA . HIS A 1 208 ? -3.912 5.568 1.588 1.00 78.25 208 HIS A CA 1
ATOM 1627 C C . HIS A 1 208 ? -3.180 5.898 2.891 1.00 78.25 208 HIS A C 1
ATOM 1629 O O . HIS A 1 208 ? -3.819 6.146 3.914 1.00 78.25 208 HIS A O 1
ATOM 1635 N N . THR A 1 209 ? -1.850 5.984 2.850 1.00 76.56 209 THR A N 1
ATOM 1636 C CA . THR A 1 209 ? -1.026 6.355 4.008 1.00 76.56 209 THR A CA 1
ATOM 1637 C C . THR A 1 209 ? -1.409 7.734 4.547 1.00 76.56 209 THR A C 1
ATOM 1639 O O . THR A 1 209 ? -1.650 7.881 5.746 1.00 76.56 209 THR A O 1
ATOM 1642 N N . ILE A 1 210 ? -1.555 8.731 3.670 1.00 81.19 210 ILE A N 1
ATOM 1643 C CA . ILE A 1 210 ? -1.975 10.089 4.043 1.00 81.19 210 ILE A CA 1
ATOM 1644 C C . ILE A 1 210 ? -3.371 10.080 4.678 1.00 81.19 210 ILE A C 1
ATOM 1646 O O . ILE A 1 210 ? -3.565 10.691 5.729 1.00 81.19 210 ILE A O 1
ATOM 1650 N N . CYS A 1 211 ? -4.331 9.354 4.097 1.00 80.44 211 CYS A N 1
ATOM 1651 C CA . CYS A 1 211 ? -5.675 9.223 4.659 1.00 80.44 211 CYS A CA 1
ATOM 1652 C C . CYS A 1 211 ? -5.645 8.641 6.076 1.00 80.44 211 CYS A C 1
ATOM 1654 O O . CYS A 1 211 ? -6.321 9.165 6.959 1.00 80.44 211 CYS A O 1
ATOM 1656 N N . VAL A 1 212 ? -4.841 7.600 6.318 1.00 79.62 212 VAL A N 1
ATOM 1657 C CA . VAL A 1 212 ? -4.698 6.997 7.654 1.00 79.62 212 VAL A CA 1
ATOM 1658 C C . VAL A 1 212 ? -4.098 7.992 8.649 1.00 79.62 212 VAL A C 1
ATOM 1660 O O . VAL A 1 212 ? -4.619 8.123 9.757 1.00 79.62 212 VAL A O 1
ATOM 1663 N N . PHE A 1 213 ? -3.042 8.715 8.266 1.00 81.50 213 PHE A N 1
ATOM 1664 C CA . PHE A 1 213 ? -2.409 9.712 9.136 1.00 81.50 213 PHE A CA 1
ATOM 1665 C C . PHE A 1 213 ? -3.347 10.869 9.477 1.00 81.50 213 PHE A C 1
ATOM 1667 O O . PHE A 1 213 ? -3.464 11.233 10.647 1.00 81.50 213 PHE A O 1
ATOM 1674 N N . LEU A 1 214 ? -4.055 11.414 8.485 1.00 82.94 214 LEU A N 1
ATOM 1675 C CA . LEU A 1 214 ? -5.041 12.472 8.702 1.00 82.94 214 LEU A CA 1
ATOM 1676 C C . LEU A 1 214 ? -6.163 11.999 9.626 1.00 82.94 214 LEU A C 1
ATOM 1678 O O . LEU A 1 214 ? -6.524 12.706 10.563 1.00 82.94 214 LEU A O 1
ATOM 1682 N N . LEU A 1 215 ? -6.681 10.788 9.412 1.00 80.62 215 LEU A N 1
ATOM 1683 C CA . LEU A 1 215 ? -7.746 10.222 10.238 1.00 80.62 215 LEU A CA 1
ATOM 1684 C C . LEU A 1 215 ? -7.287 10.007 11.690 1.00 80.62 215 LEU A C 1
ATOM 1686 O O . LEU A 1 215 ? -8.033 10.307 12.621 1.00 80.62 215 LEU A O 1
ATOM 1690 N N . ALA A 1 216 ? -6.052 9.536 11.888 1.00 78.50 216 ALA A N 1
ATOM 1691 C CA . ALA A 1 216 ? -5.458 9.367 13.212 1.00 78.50 216 ALA A CA 1
ATOM 1692 C C . ALA A 1 216 ? -5.240 10.712 13.921 1.00 78.50 216 ALA A C 1
ATOM 1694 O O . ALA A 1 216 ? -5.564 10.846 15.100 1.00 78.50 216 ALA A O 1
ATOM 1695 N N . HIS A 1 217 ? -4.748 11.721 13.200 1.00 82.12 217 HIS A N 1
ATOM 1696 C CA . HIS A 1 217 ? -4.537 13.058 13.746 1.00 82.12 217 HIS A CA 1
ATOM 1697 C C . HIS A 1 217 ? -5.856 13.736 14.134 1.00 82.12 217 HIS A C 1
ATOM 1699 O O . HIS A 1 217 ? -5.977 14.287 15.226 1.00 82.12 217 HIS A O 1
ATOM 1705 N N . MET A 1 218 ? -6.875 13.626 13.279 1.00 80.44 218 MET A N 1
ATOM 1706 C CA . MET A 1 218 ? -8.222 14.120 13.572 1.00 80.44 218 MET A CA 1
ATOM 1707 C C . MET A 1 218 ? -8.822 13.438 14.802 1.00 80.44 218 MET A C 1
ATOM 1709 O O . MET A 1 218 ? -9.447 14.101 15.627 1.00 80.44 218 MET A O 1
ATOM 1713 N N . LEU A 1 219 ? -8.616 12.124 14.952 1.00 77.38 219 LEU A N 1
ATOM 1714 C CA . LEU A 1 219 ? -9.060 11.397 16.137 1.00 77.38 219 LEU A CA 1
ATOM 1715 C C . LEU A 1 219 ? -8.382 11.953 17.394 1.00 77.38 219 LEU A C 1
ATOM 1717 O O . LEU A 1 219 ? -9.067 12.258 18.365 1.00 77.38 219 LEU A O 1
ATOM 1721 N N . GLN A 1 220 ? -7.063 12.149 17.358 1.00 80.62 220 GLN A N 1
ATOM 1722 C CA . GLN A 1 220 ? -6.312 12.683 18.493 1.00 80.62 220 GLN A CA 1
ATOM 1723 C C . GLN A 1 220 ? -6.821 14.069 18.918 1.00 80.62 220 GLN A C 1
ATOM 1725 O O . GLN A 1 220 ? -7.164 14.248 20.083 1.00 80.62 220 GLN A O 1
ATOM 1730 N N . ILE A 1 221 ? -6.993 14.995 17.966 1.00 81.81 221 ILE A N 1
ATOM 1731 C CA . ILE A 1 221 ? -7.510 16.349 18.231 1.00 81.81 221 ILE A CA 1
ATOM 1732 C C . ILE A 1 221 ? -8.882 16.310 18.915 1.00 81.81 221 ILE A C 1
ATOM 1734 O O . ILE A 1 221 ? -9.125 17.050 19.867 1.00 81.81 221 ILE A O 1
ATOM 1738 N N . VAL A 1 222 ? -9.793 15.456 18.445 1.00 78.19 222 VAL A N 1
ATOM 1739 C CA . VAL A 1 222 ? -11.133 15.362 19.039 1.00 78.19 222 VAL A CA 1
ATOM 1740 C C . VAL A 1 222 ? -11.083 14.762 20.440 1.00 78.19 222 VAL A C 1
ATOM 1742 O O . VAL A 1 222 ? -11.759 15.273 21.330 1.00 78.19 222 VAL A O 1
ATOM 1745 N N . THR A 1 223 ? -10.248 13.744 20.663 1.00 78.06 223 THR A N 1
ATOM 1746 C CA . THR A 1 223 ? -10.083 13.159 22.005 1.00 78.06 223 THR A CA 1
ATOM 1747 C C . THR A 1 223 ? -9.533 14.185 23.002 1.00 78.06 223 THR A C 1
ATOM 1749 O O . THR A 1 223 ? -10.018 14.266 24.130 1.00 78.06 223 THR A O 1
ATOM 1752 N N . ASP A 1 224 ? -8.570 15.006 22.577 1.00 79.50 224 ASP A N 1
ATOM 1753 C CA . ASP A 1 224 ? -7.988 16.068 23.405 1.00 79.50 224 ASP A CA 1
ATOM 1754 C C . ASP A 1 224 ? -9.018 17.169 23.723 1.00 79.50 224 ASP A C 1
ATOM 1756 O O . ASP A 1 224 ? -9.073 17.667 24.851 1.00 79.50 224 ASP A O 1
ATOM 1760 N N . MET A 1 225 ? -9.892 17.509 22.765 1.00 78.69 225 MET A N 1
ATOM 1761 C CA . MET A 1 225 ? -10.997 18.444 22.999 1.00 78.69 225 MET A CA 1
ATOM 1762 C C . MET A 1 225 ? -12.008 17.894 24.010 1.00 78.69 225 MET A C 1
ATOM 1764 O O . MET A 1 225 ? -12.321 18.593 24.972 1.00 78.69 225 MET A O 1
ATOM 1768 N N . GLU A 1 226 ? -12.489 16.658 23.850 1.00 77.75 226 GLU A N 1
ATOM 1769 C CA . GLU A 1 226 ? -13.436 16.047 24.801 1.00 77.75 226 GLU A CA 1
ATOM 1770 C C . GLU A 1 226 ? -12.858 15.986 26.222 1.00 77.75 226 GLU A C 1
ATOM 1772 O O . GLU A 1 226 ? -13.559 16.269 27.196 1.00 77.75 226 GLU A O 1
ATOM 1777 N N . LEU A 1 227 ? -11.559 15.697 26.346 1.00 77.25 227 LEU A N 1
ATOM 1778 C CA . LEU A 1 227 ? -10.868 15.704 27.630 1.00 77.25 227 LEU A CA 1
ATOM 1779 C C . LEU A 1 227 ? -10.840 17.110 28.249 1.00 77.25 227 LEU A C 1
ATOM 1781 O O . LEU A 1 227 ? -11.120 17.262 29.438 1.00 77.25 227 LEU A O 1
ATOM 1785 N N . SER A 1 228 ? -10.554 18.144 27.451 1.00 77.69 228 SER A N 1
ATOM 1786 C CA . SER A 1 228 ? -10.533 19.536 27.923 1.00 77.69 228 SER A CA 1
ATOM 1787 C C . SER A 1 228 ? -11.904 20.030 28.406 1.00 77.69 228 SER A C 1
ATOM 1789 O O . SER A 1 228 ? -11.974 20.674 29.453 1.00 77.69 228 SER A O 1
ATOM 1791 N N . PHE A 1 229 ? -12.990 19.654 27.717 1.00 74.00 229 PHE A N 1
ATOM 1792 C CA . PHE A 1 229 ? -14.362 19.967 28.130 1.00 74.00 229 PHE A CA 1
ATOM 1793 C C . PHE A 1 229 ? -14.726 19.297 29.462 1.00 74.00 229 PHE A C 1
ATOM 1795 O O . PHE A 1 229 ? -15.263 19.943 30.362 1.00 74.00 229 PHE A O 1
ATOM 1802 N N . HIS A 1 230 ? -14.367 18.022 29.642 1.00 72.69 230 HIS A N 1
ATOM 1803 C CA . HIS A 1 230 ? -14.606 17.335 30.913 1.00 72.69 230 HIS A CA 1
ATOM 1804 C C . HIS A 1 230 ? -13.835 17.960 32.087 1.00 72.69 230 HIS A C 1
ATOM 1806 O O . HIS A 1 230 ? -14.364 18.022 33.199 1.00 72.69 230 HIS A O 1
ATOM 1812 N N . PHE A 1 231 ? -12.614 18.458 31.860 1.00 75.81 231 PHE A N 1
ATOM 1813 C CA . PHE A 1 231 ? -11.854 19.171 32.891 1.00 75.81 231 PHE A CA 1
ATOM 1814 C C . PHE A 1 231 ? -12.451 20.545 33.233 1.00 75.81 231 PHE A C 1
ATOM 1816 O O . PHE A 1 231 ? -12.448 20.916 34.409 1.00 75.81 231 PHE A O 1
ATOM 1823 N N . SER A 1 232 ? -12.991 21.286 32.258 1.00 75.81 232 SER A N 1
ATOM 1824 C CA . SER A 1 232 ? -13.639 22.579 32.525 1.00 75.81 232 SER A CA 1
ATOM 1825 C C . SER A 1 232 ? -14.942 22.445 33.315 1.00 75.81 232 SER A C 1
ATOM 1827 O O . SER A 1 232 ? -15.201 23.257 34.202 1.00 75.81 232 SER A O 1
ATOM 1829 N N . ASP A 1 233 ? -15.730 21.398 33.060 1.00 76.25 233 ASP A N 1
ATOM 1830 C CA . ASP A 1 233 ? -16.977 21.151 33.798 1.00 76.25 233 ASP A CA 1
ATOM 1831 C C . ASP A 1 233 ? -16.698 20.784 35.264 1.00 76.25 233 ASP A C 1
ATOM 1833 O O . ASP A 1 233 ? -17.376 21.258 36.180 1.00 76.25 233 ASP A O 1
ATOM 1837 N N . PHE A 1 234 ? -15.643 20.000 35.512 1.00 73.50 234 PHE A N 1
ATOM 1838 C CA . PHE A 1 234 ? -15.205 19.676 36.872 1.00 73.50 234 PHE A CA 1
ATOM 1839 C C . PHE A 1 234 ? -14.705 20.900 37.645 1.00 73.50 234 PHE A C 1
ATOM 1841 O O . PHE A 1 234 ? -14.925 20.980 38.853 1.00 73.50 234 PHE A O 1
ATOM 1848 N N . SER A 1 235 ? -14.054 21.863 36.981 1.00 70.75 235 SER A N 1
ATOM 1849 C CA . SER A 1 235 ? -13.577 23.072 37.663 1.00 70.75 235 SER A CA 1
ATOM 1850 C C . SER A 1 235 ? -14.707 24.048 38.004 1.00 70.75 235 SER A C 1
ATOM 1852 O O . SER A 1 235 ? -14.570 24.810 38.955 1.00 70.75 235 SER A O 1
ATOM 1854 N N . GLN A 1 236 ? -15.808 24.052 37.244 1.00 70.50 236 GLN A N 1
ATOM 1855 C CA . GLN A 1 236 ? -16.960 24.927 37.498 1.00 70.50 236 GLN A CA 1
ATOM 1856 C C . GLN A 1 236 ? -17.928 24.368 38.551 1.00 70.50 236 GLN A C 1
ATOM 1858 O O . GLN A 1 236 ? -18.588 25.148 39.227 1.00 70.50 236 GLN A O 1
ATOM 1863 N N . GLY A 1 237 ? -17.992 23.044 38.740 1.00 64.69 237 GLY A N 1
ATOM 1864 C CA . GLY A 1 237 ? -18.829 22.408 39.770 1.00 64.69 237 GLY A CA 1
ATOM 1865 C C . GLY A 1 237 ? -18.236 22.380 41.188 1.00 64.69 237 GLY A C 1
ATOM 1866 O O . GLY A 1 237 ? -18.884 21.868 42.098 1.00 64.69 237 GLY A O 1
ATOM 1867 N N . ALA A 1 238 ? -17.010 22.878 41.378 1.00 58.50 238 ALA A N 1
ATOM 1868 C CA . ALA A 1 238 ? -16.283 22.859 42.654 1.00 58.50 238 ALA A CA 1
ATOM 1869 C C . ALA A 1 238 ? -16.271 24.214 43.401 1.00 58.50 238 ALA A C 1
ATOM 1871 O O . ALA A 1 238 ? -15.526 24.362 44.372 1.00 58.50 238 ALA A O 1
ATOM 1872 N N . ILE A 1 239 ? -17.070 25.188 42.951 1.00 49.72 239 ILE A N 1
ATOM 1873 C CA . ILE A 1 239 ? -17.244 26.526 43.549 1.00 49.72 239 ILE A CA 1
ATOM 1874 C C . ILE A 1 239 ? -18.676 26.642 44.070 1.00 49.72 239 ILE A C 1
ATOM 1876 O O . ILE A 1 239 ? -18.846 27.162 45.195 1.00 49.72 239 ILE A O 1
#

pLDDT: mean 70.94, std 9.46, range [38.56, 84.75]

Foldseek 3Di:
DVVVVVVVVLVVLVVVLVVCCVPPPDDPVVVVVSVVSVVVSVVLVLLVLLLVLLLVLLVVLLVVLVVVDPDPVVNVVSVVLSVVLNCLSVVLSVLVVDPVSVVPNLVSVLVSLVSSLCSLCVSLVVLVVVLVVVVVVVVVVPPDDDPPPPLVNVLNVVLSVLSVVLSVLSVQLSVLSVQCPDPPHVNPPSVVSNVVSVVVSSCSSVVSVVVNVVSVVVVVVVVVVVVVVVVVVVVVVPD